Protein AF-A0A8T6P0W4-F1 (afdb_monomer_lite)

Foldseek 3Di:
DPDDLQNLLVQLLVLLVVFQALDDPVLQVPWQASLVPPDDNVLQSDGDRFDFVLSVLLVQQVLDDPPAEEEEASCRSNSSVRSCLRRHALHEEEYEDLTDHHPSVCVVQDDKDFPDWDWDWDQGPVRDIDIDIWTWIWTDDRNYIYTYTNNDLLDPVSLVVCAPEAGQEYEAPPDQALVSLVSVLVSCVVRVHHDPPWHKYKYPACQDPSSVVSLVVSLCVVCVVPPPKDWDWDFGDHSSNPPDGTGTMIMIIRRVPDDD

Radius of gyration: 17.26 Å; chains: 1; bounding box: 38×39×46 Å

Secondary structure (DSSP, 8-state):
----HHHHHHHHHHHHHT-S-S--HHHHHH-SSGGG-SS-GGGTT----S-BHHHHHHHHHTTSPSSPEEEEE--TTSHHHHHHHHH-SS-EEEEEESSPPPHHHHHHH-PPEEEEEEEEEEE-TTS-EEEEEEEEEEEEETTEEEEEEES-TT-HHHHHTTTT--BSEEEE-S--SHHHHHHHHHHHHHTT-B-SSSEEEEE----SHHHHHHHHHHHHHHHTT-TT-EEEEEEEB-SS-SSPPPEEEEEEEE-TT---

Structure (mmCIF, N/CA/C/O backbone):
data_AF-A0A8T6P0W4-F1
#
_entry.id   AF-A0A8T6P0W4-F1
#
loop_
_atom_site.group_PDB
_atom_site.id
_atom_site.type_symbol
_atom_site.label_atom_id
_atom_site.label_alt_id
_atom_site.label_comp_id
_atom_site.label_asym_id
_atom_site.label_entity_id
_atom_site.label_seq_id
_atom_site.pdbx_PDB_ins_code
_atom_site.Cartn_x
_atom_site.Cartn_y
_atom_site.Cartn_z
_atom_site.occupancy
_atom_site.B_iso_or_equiv
_atom_site.auth_seq_id
_atom_site.auth_comp_id
_atom_site.auth_asym_id
_atom_site.auth_atom_id
_atom_site.pdbx_PDB_model_num
ATOM 1 N N . ASP A 1 1 ? -16.908 -15.779 14.500 1.00 50.41 1 ASP A N 1
ATOM 2 C CA . ASP A 1 1 ? -17.204 -15.653 13.063 1.00 50.41 1 ASP A CA 1
ATOM 3 C C . ASP A 1 1 ? -16.347 -16.681 12.313 1.00 50.41 1 ASP A C 1
ATOM 5 O O . ASP A 1 1 ? -15.158 -16.718 12.621 1.00 50.41 1 ASP A O 1
ATOM 9 N N . PRO A 1 2 ? -16.892 -17.602 11.488 1.00 40.34 2 PRO A N 1
ATOM 10 C CA . PRO A 1 2 ? -16.204 -18.845 11.114 1.00 40.34 2 PRO A CA 1
ATOM 11 C C . PRO A 1 2 ? -15.087 -18.706 10.079 1.00 40.34 2 PRO A C 1
ATOM 13 O O . PRO A 1 2 ? -14.388 -19.688 9.844 1.00 40.34 2 PRO A O 1
ATOM 16 N N . GLY A 1 3 ? -14.851 -17.521 9.523 1.00 58.22 3 GLY A N 1
ATOM 17 C CA . GLY A 1 3 ? -13.614 -17.288 8.790 1.00 58.22 3 GLY A CA 1
ATOM 18 C C . GLY A 1 3 ? -12.473 -17.027 9.745 1.00 58.22 3 GLY A C 1
ATOM 19 O O . GLY A 1 3 ? -12.280 -15.902 10.179 1.00 58.22 3 GLY A O 1
ATOM 20 N N . GLY A 1 4 ? -11.709 -18.041 10.124 1.00 84.25 4 GLY A N 1
ATOM 21 C CA . GLY A 1 4 ? -10.435 -17.806 10.804 1.00 84.25 4 GLY A CA 1
ATOM 22 C C . GLY A 1 4 ? -9.402 -17.190 9.854 1.00 84.25 4 GLY A C 1
ATOM 23 O O . GLY A 1 4 ? -9.655 -17.016 8.661 1.00 84.25 4 GLY A O 1
ATOM 24 N N . LEU A 1 5 ? -8.188 -16.962 10.358 1.00 87.56 5 LEU A N 1
ATOM 25 C CA . LEU A 1 5 ? -7.016 -16.648 9.529 1.00 87.56 5 LEU A CA 1
ATOM 26 C C . LEU A 1 5 ? -6.879 -17.612 8.330 1.00 87.56 5 LEU A C 1
ATOM 28 O O . LEU A 1 5 ? -6.537 -17.187 7.234 1.00 87.56 5 LEU A O 1
ATOM 32 N N . LEU A 1 6 ? -7.220 -18.892 8.516 1.00 90.19 6 LEU A N 1
ATOM 33 C CA . LEU A 1 6 ? -7.170 -19.910 7.464 1.00 90.19 6 LEU A CA 1
ATOM 34 C C . LEU A 1 6 ? -8.082 -19.612 6.265 1.00 90.19 6 LEU A C 1
ATOM 36 O O . LEU A 1 6 ? -7.669 -19.841 5.133 1.00 90.19 6 LEU A O 1
ATOM 40 N N . GLU A 1 7 ? -9.293 -19.093 6.487 1.00 90.81 7 GLU A N 1
ATOM 41 C CA . GLU A 1 7 ? -10.207 -18.761 5.383 1.00 90.81 7 GLU A CA 1
ATOM 42 C C . GLU A 1 7 ? -9.673 -17.570 4.579 1.00 90.81 7 GLU A C 1
ATOM 44 O O . GLU A 1 7 ? -9.652 -17.597 3.348 1.00 90.81 7 GLU A O 1
ATOM 49 N N . VAL A 1 8 ? -9.178 -16.549 5.287 1.00 91.62 8 VAL A N 1
ATOM 50 C CA . VAL A 1 8 ? -8.532 -15.378 4.682 1.00 91.62 8 VAL A CA 1
ATOM 51 C C . VAL A 1 8 ? -7.341 -15.807 3.829 1.00 91.62 8 VAL A C 1
ATOM 53 O O . VAL A 1 8 ? -7.260 -15.436 2.659 1.00 91.62 8 VAL A O 1
ATOM 56 N N . MET A 1 9 ? -6.459 -16.640 4.388 1.00 92.88 9 MET A N 1
ATOM 57 C CA . MET A 1 9 ? -5.309 -17.186 3.672 1.00 92.88 9 MET A CA 1
ATOM 58 C C . MET A 1 9 ? -5.744 -17.968 2.432 1.00 92.88 9 MET A C 1
ATOM 60 O O . MET A 1 9 ? -5.178 -17.772 1.361 1.00 92.88 9 MET A O 1
ATOM 64 N N . GLN A 1 10 ? -6.763 -18.825 2.544 1.00 93.31 10 GLN A N 1
ATOM 65 C CA . GLN A 1 10 ? -7.235 -19.625 1.418 1.00 93.31 10 GLN A CA 1
ATOM 66 C C . GLN A 1 10 ? -7.706 -18.742 0.255 1.00 93.31 10 GLN A C 1
ATOM 68 O O . GLN A 1 10 ? -7.191 -18.881 -0.854 1.00 93.31 10 GLN A O 1
ATOM 73 N N . ARG A 1 11 ? -8.616 -17.792 0.506 1.00 92.56 11 ARG A N 1
ATOM 74 C CA . ARG A 1 11 ? -9.133 -16.884 -0.537 1.00 92.56 11 ARG A CA 1
ATOM 75 C C . ARG A 1 11 ? -8.025 -16.033 -1.157 1.00 92.56 11 ARG A C 1
ATOM 77 O O . ARG A 1 11 ? -7.980 -15.837 -2.370 1.00 92.56 11 ARG A O 1
ATOM 84 N N . SER A 1 12 ? -7.108 -15.559 -0.320 1.00 92.56 12 SER A N 1
ATOM 85 C CA . SER A 1 12 ? -5.937 -14.788 -0.729 1.00 92.56 12 SER A CA 1
ATOM 86 C C . SER A 1 12 ? -5.034 -15.588 -1.685 1.00 92.56 12 SER A C 1
ATOM 88 O O . SER A 1 12 ? -4.655 -15.105 -2.756 1.00 92.56 12 SER A O 1
ATOM 90 N N . ARG A 1 13 ? -4.751 -16.862 -1.379 1.00 93.75 13 ARG A N 1
ATOM 91 C CA . ARG A 1 13 ? -3.941 -17.728 -2.255 1.00 93.75 13 ARG A CA 1
ATOM 92 C C . ARG A 1 13 ? -4.670 -18.177 -3.514 1.00 93.75 13 ARG A C 1
ATOM 94 O O . ARG A 1 13 ? -4.030 -18.246 -4.560 1.00 93.75 13 ARG A O 1
ATOM 101 N N . GLU A 1 14 ? -5.977 -18.415 -3.456 1.00 94.75 14 GLU A N 1
ATOM 102 C CA . GLU A 1 14 ? -6.795 -18.674 -4.649 1.00 94.75 14 GLU A CA 1
ATOM 103 C C . GLU A 1 14 ? -6.696 -17.513 -5.652 1.00 94.75 14 GLU A C 1
ATOM 105 O O . GLU A 1 14 ? -6.497 -17.749 -6.845 1.00 94.75 14 GLU A O 1
ATOM 110 N N . ALA A 1 15 ? -6.721 -16.262 -5.174 1.00 94.25 15 ALA A N 1
ATOM 111 C CA . ALA A 1 15 ? -6.522 -15.092 -6.026 1.00 94.25 15 ALA A CA 1
ATOM 112 C C . ALA A 1 15 ? -5.130 -15.078 -6.684 1.00 94.25 15 ALA A C 1
ATOM 114 O O . ALA A 1 15 ? -5.024 -14.818 -7.886 1.00 94.25 15 ALA A O 1
ATOM 115 N N . LEU A 1 16 ? -4.065 -15.380 -5.930 1.00 94.44 16 LEU A N 1
ATOM 116 C CA . LEU A 1 16 ? -2.697 -15.419 -6.463 1.00 94.44 16 LEU A CA 1
ATOM 117 C C . LEU A 1 16 ? -2.484 -16.534 -7.493 1.00 94.44 16 LEU A C 1
ATOM 119 O O . LEU A 1 16 ? -1.858 -16.291 -8.523 1.00 94.44 16 LEU A O 1
ATOM 123 N N . LEU A 1 17 ? -3.010 -17.734 -7.229 1.00 93.44 17 LEU A N 1
ATOM 124 C CA . LEU A 1 17 ? -2.921 -18.888 -8.133 1.00 93.44 17 LEU A CA 1
ATOM 125 C C . LEU A 1 17 ? -3.671 -18.665 -9.450 1.00 93.44 17 LEU A C 1
ATOM 127 O O . LEU A 1 17 ? -3.396 -19.346 -10.432 1.00 93.44 17 LEU A O 1
ATOM 131 N N . GLY A 1 18 ? -4.593 -17.701 -9.488 1.00 92.31 18 GLY A N 1
ATOM 132 C CA . GLY A 1 18 ? -5.273 -17.293 -10.709 1.00 92.31 18 GLY A CA 1
ATOM 133 C C . GLY A 1 18 ? -4.384 -16.555 -11.715 1.00 92.31 18 GLY A C 1
ATOM 134 O O . GLY A 1 18 ? -4.855 -16.313 -12.826 1.00 92.31 18 GLY A O 1
ATOM 135 N N . VAL A 1 19 ? -3.145 -16.181 -11.363 1.00 92.81 19 VAL A N 1
ATOM 136 C CA . VAL A 1 19 ? -2.215 -15.405 -12.202 1.00 92.81 19 VAL A CA 1
ATOM 137 C C . VAL A 1 19 ? -0.968 -16.226 -12.541 1.00 92.81 19 VAL A C 1
ATOM 139 O O . VAL A 1 19 ? -0.142 -16.489 -11.673 1.00 92.81 19 VAL A O 1
ATOM 142 N N . ASP A 1 20 ? -0.813 -16.577 -13.822 1.00 89.81 20 ASP A N 1
ATOM 143 C CA . ASP A 1 20 ? 0.272 -17.452 -14.297 1.00 89.81 20 ASP A CA 1
ATOM 144 C C . ASP A 1 20 ? 1.669 -16.814 -14.192 1.00 89.81 20 ASP A C 1
ATOM 146 O O . ASP A 1 20 ? 2.642 -17.468 -13.817 1.00 89.81 20 ASP A O 1
ATOM 150 N N . GLU A 1 21 ? 1.782 -15.530 -14.539 1.00 91.69 21 GLU A N 1
ATOM 151 C CA . GLU A 1 21 ? 3.043 -14.788 -14.528 1.00 91.69 21 GLU A CA 1
ATOM 152 C C . GLU A 1 21 ? 2.802 -13.358 -14.035 1.00 91.69 21 GLU A C 1
ATOM 154 O O . GLU A 1 21 ? 2.080 -12.586 -14.661 1.00 91.69 21 GLU A O 1
ATOM 159 N N . TRP A 1 22 ? 3.431 -12.999 -12.915 1.00 92.31 22 TRP A N 1
ATOM 160 C CA . TRP A 1 22 ? 3.349 -11.670 -12.303 1.00 92.31 22 TRP A CA 1
ATOM 161 C C . TRP A 1 22 ? 4.315 -10.665 -12.931 1.00 92.31 22 TRP A C 1
ATOM 163 O O . TRP A 1 22 ? 4.098 -9.456 -12.859 1.00 92.31 22 TRP A O 1
ATOM 173 N N . LEU A 1 23 ? 5.413 -11.139 -13.526 1.00 91.31 23 LEU A N 1
ATOM 174 C CA . LEU A 1 23 ? 6.426 -10.258 -14.099 1.00 91.31 23 LEU A CA 1
ATOM 175 C C . LEU A 1 23 ? 7.188 -10.907 -15.258 1.00 91.31 23 LEU A C 1
ATOM 177 O O . LEU A 1 23 ? 8.203 -11.589 -15.068 1.00 91.31 23 LEU A O 1
ATOM 181 N N . CYS A 1 24 ? 6.726 -10.627 -16.475 1.00 89.19 24 CYS A N 1
ATOM 182 C CA . CYS A 1 24 ? 7.406 -11.045 -17.695 1.00 89.19 24 CYS A CA 1
ATOM 183 C C . CYS A 1 24 ? 8.708 -10.252 -17.930 1.00 89.19 24 CYS A C 1
ATOM 185 O O . CYS A 1 24 ? 8.944 -9.187 -17.350 1.00 89.19 24 CYS A O 1
ATOM 187 N N . GLU A 1 25 ? 9.579 -10.768 -18.804 1.00 89.06 25 GLU A N 1
ATOM 188 C CA . GLU A 1 25 ? 10.892 -10.156 -19.087 1.00 89.06 25 GLU A CA 1
ATOM 189 C C . GLU A 1 25 ? 10.781 -8.744 -19.658 1.00 89.06 25 GLU A C 1
ATOM 191 O O . GLU A 1 25 ? 11.592 -7.875 -19.336 1.00 89.06 25 GLU A O 1
ATOM 196 N N . GLN A 1 26 ? 9.782 -8.514 -20.508 1.00 91.19 26 GLN A N 1
ATOM 197 C CA . GLN A 1 26 ? 9.576 -7.215 -21.129 1.00 91.19 26 GLN A CA 1
ATOM 198 C C . GLN A 1 26 ? 9.223 -6.159 -20.075 1.00 91.19 26 GLN A C 1
ATOM 200 O O . GLN A 1 26 ? 9.937 -5.166 -19.954 1.00 91.19 26 GLN A O 1
ATOM 205 N N . ALA A 1 27 ? 8.201 -6.423 -19.253 1.00 91.94 27 ALA A N 1
ATOM 206 C CA . ALA A 1 27 ? 7.781 -5.518 -18.184 1.00 91.94 27 ALA A CA 1
ATOM 207 C C . ALA A 1 27 ? 8.924 -5.230 -17.197 1.00 91.94 27 ALA A C 1
ATOM 209 O O . ALA A 1 27 ? 9.140 -4.085 -16.807 1.00 91.94 27 ALA A O 1
ATOM 210 N N . TYR A 1 28 ? 9.718 -6.248 -16.850 1.00 91.38 28 TYR A N 1
ATOM 211 C CA . TYR A 1 28 ? 10.890 -6.074 -15.994 1.00 91.38 28 TYR A CA 1
ATOM 212 C C . TYR A 1 28 ? 11.926 -5.112 -16.592 1.00 91.38 28 TYR A C 1
ATOM 214 O O . TYR A 1 28 ? 12.422 -4.224 -15.900 1.00 91.38 28 TYR A O 1
ATOM 222 N N . ARG A 1 29 ? 12.256 -5.265 -17.880 1.00 89.19 29 ARG A N 1
ATOM 223 C CA . ARG A 1 29 ? 13.257 -4.428 -18.562 1.00 89.19 29 ARG A CA 1
ATOM 224 C C . ARG A 1 29 ? 12.799 -2.992 -18.787 1.00 89.19 29 ARG A C 1
ATOM 226 O O . ARG A 1 29 ? 13.643 -2.100 -18.800 1.00 89.19 29 ARG A O 1
ATOM 233 N N . GLU A 1 30 ? 11.506 -2.795 -19.016 1.00 89.94 30 GLU A N 1
ATOM 234 C CA . GLU A 1 30 ? 10.911 -1.485 -19.302 1.00 89.94 30 GLU A CA 1
ATOM 235 C C . GLU A 1 30 ? 10.598 -0.684 -18.030 1.00 89.94 30 GLU A C 1
ATOM 237 O O . GLU A 1 30 ? 10.483 0.539 -18.089 1.00 89.94 30 GLU A O 1
ATOM 242 N N . SER A 1 31 ? 10.491 -1.355 -16.881 1.00 91.69 31 SER A N 1
ATOM 243 C CA . SER A 1 31 ? 10.269 -0.703 -15.590 1.00 91.69 31 SER A CA 1
ATOM 244 C C . SER A 1 31 ? 11.457 0.164 -15.157 1.00 91.69 31 SER A C 1
ATOM 246 O O . SER A 1 31 ? 12.629 -0.139 -15.408 1.00 91.69 31 SER A O 1
ATOM 248 N N . ALA A 1 32 ? 11.154 1.261 -14.475 1.00 88.81 32 ALA A N 1
ATOM 249 C CA . ALA A 1 32 ? 12.131 2.242 -14.038 1.00 88.81 32 ALA A CA 1
ATOM 250 C C . ALA A 1 32 ? 12.810 1.904 -12.699 1.00 88.81 32 ALA A C 1
ATOM 252 O O . ALA A 1 32 ? 13.846 2.474 -12.369 1.00 88.81 32 ALA A O 1
ATOM 253 N N . TRP A 1 33 ? 12.254 0.971 -11.937 1.00 89.44 33 TRP A N 1
ATOM 254 C CA . TRP A 1 33 ? 12.738 0.483 -10.651 1.00 89.44 33 TRP A CA 1
ATOM 255 C C . TRP A 1 33 ? 12.662 -1.040 -10.542 1.00 89.44 33 TRP A C 1
ATOM 257 O O . TRP A 1 33 ? 12.773 -1.579 -9.443 1.00 89.44 33 TRP A O 1
ATOM 267 N N . GLN A 1 34 ? 12.495 -1.757 -11.662 1.00 91.31 34 GLN A N 1
ATOM 268 C CA . GLN A 1 34 ? 12.428 -3.226 -11.659 1.00 91.31 34 GLN A CA 1
ATOM 269 C C . GLN A 1 34 ? 11.287 -3.752 -10.781 1.00 91.31 34 GLN A C 1
ATOM 271 O O . GLN A 1 34 ? 11.392 -4.842 -10.223 1.00 91.31 34 GLN A O 1
ATOM 276 N N . TYR A 1 35 ? 10.220 -2.953 -10.631 1.00 90.06 35 TYR A N 1
ATOM 277 C CA . TYR A 1 35 ? 9.136 -3.164 -9.667 1.00 90.06 35 TYR A CA 1
ATOM 278 C C . TYR A 1 35 ? 9.647 -3.450 -8.240 1.00 90.06 35 TYR A C 1
ATOM 280 O O . TYR A 1 35 ? 9.047 -4.226 -7.511 1.00 90.06 35 TYR A O 1
ATOM 288 N N . GLY A 1 36 ? 10.787 -2.885 -7.832 1.00 86.94 36 GLY A N 1
ATOM 289 C CA . GLY A 1 36 ? 11.380 -3.154 -6.517 1.00 86.94 36 GLY A CA 1
ATOM 290 C C . GLY A 1 36 ? 12.025 -4.539 -6.381 1.00 86.94 36 GLY A C 1
ATOM 291 O O . GLY A 1 36 ? 12.384 -4.934 -5.278 1.00 86.94 36 GLY A O 1
ATOM 292 N N . LEU A 1 37 ? 12.221 -5.269 -7.488 1.00 85.62 37 LEU A N 1
ATOM 293 C CA . LEU A 1 37 ? 12.787 -6.623 -7.520 1.00 85.62 37 LEU A CA 1
ATOM 294 C C . LEU A 1 37 ? 14.133 -6.674 -8.275 1.00 85.62 37 LEU A C 1
ATOM 296 O O . LEU A 1 37 ? 14.274 -7.419 -9.254 1.00 85.62 37 LEU A O 1
ATOM 300 N N . PRO A 1 38 ? 15.166 -5.913 -7.854 1.00 75.50 38 PRO A N 1
ATOM 301 C CA . PRO A 1 38 ? 16.483 -5.985 -8.493 1.00 75.50 38 PRO A CA 1
ATOM 302 C C . PRO A 1 38 ? 17.131 -7.365 -8.311 1.00 75.50 38 PRO A C 1
ATOM 304 O O . PRO A 1 38 ? 17.895 -7.822 -9.158 1.00 75.50 38 PRO A O 1
ATOM 307 N N . MET A 1 39 ? 16.779 -8.051 -7.222 1.00 68.44 39 MET A N 1
ATOM 308 C CA . MET A 1 39 ? 17.128 -9.432 -6.910 1.00 68.44 39 MET A CA 1
ATOM 309 C C . MET A 1 39 ? 15.825 -10.205 -6.668 1.00 68.44 39 MET A C 1
ATOM 311 O O . MET A 1 39 ? 14.877 -9.649 -6.130 1.00 68.44 39 MET A O 1
ATOM 315 N N . GLY A 1 40 ? 15.757 -11.483 -7.052 1.00 66.50 40 GLY A N 1
ATOM 316 C CA . GLY A 1 40 ? 14.605 -12.329 -6.698 1.00 66.50 40 GLY A CA 1
ATOM 317 C C . GLY A 1 40 ? 13.473 -12.411 -7.726 1.00 66.50 40 GLY A C 1
ATOM 318 O O . GLY A 1 40 ? 12.436 -12.990 -7.427 1.00 66.50 40 GLY A O 1
ATOM 319 N N . ARG A 1 41 ? 13.671 -11.962 -8.973 1.00 75.00 41 ARG A N 1
ATOM 320 C CA . ARG A 1 41 ? 12.668 -12.136 -10.044 1.00 75.00 41 ARG A CA 1
ATOM 321 C C . ARG A 1 41 ? 12.144 -13.576 -10.181 1.00 75.00 41 ARG A C 1
ATOM 323 O O . ARG A 1 41 ? 10.966 -13.766 -10.437 1.00 75.00 41 ARG A O 1
ATOM 330 N N . GLY A 1 42 ? 12.986 -14.593 -9.986 1.00 72.81 42 GLY A N 1
ATOM 331 C CA . GLY A 1 42 ? 12.553 -15.996 -10.072 1.00 72.81 42 GLY A CA 1
ATOM 332 C C . GLY A 1 42 ? 11.536 -16.417 -8.999 1.00 72.81 42 GLY A C 1
ATOM 333 O O . GLY A 1 42 ? 10.791 -17.365 -9.217 1.00 72.81 42 GLY A O 1
ATOM 334 N N . ALA A 1 43 ? 11.486 -15.710 -7.867 1.00 79.19 43 ALA A N 1
ATOM 335 C CA . ALA A 1 43 ? 10.557 -15.962 -6.765 1.00 79.19 43 ALA A CA 1
ATOM 336 C C . ALA A 1 43 ? 9.186 -15.305 -6.976 1.00 79.19 43 ALA A C 1
ATOM 338 O O . ALA A 1 43 ? 8.194 -15.744 -6.397 1.00 79.19 43 ALA A O 1
ATOM 339 N N . VAL A 1 44 ? 9.108 -14.270 -7.819 1.00 86.31 44 VAL A N 1
ATOM 340 C CA . VAL A 1 44 ? 7.913 -13.424 -7.939 1.00 86.31 44 VAL A CA 1
ATOM 341 C C . VAL A 1 44 ? 6.683 -14.183 -8.428 1.00 86.31 44 VAL A C 1
ATOM 343 O O . VAL A 1 44 ? 5.574 -13.788 -8.105 1.00 86.31 44 VAL A O 1
ATOM 346 N N . ASN A 1 45 ? 6.855 -15.293 -9.145 1.00 85.06 45 ASN A N 1
ATOM 347 C CA . ASN A 1 45 ? 5.744 -16.110 -9.638 1.00 85.06 45 ASN A CA 1
ATOM 348 C C . ASN A 1 45 ? 5.335 -17.226 -8.661 1.00 85.06 45 ASN A C 1
ATOM 350 O O . ASN A 1 45 ? 4.321 -17.880 -8.874 1.00 85.06 45 ASN A O 1
ATOM 354 N N . GLY A 1 46 ? 6.099 -17.452 -7.588 1.00 84.62 46 GLY A N 1
ATOM 355 C CA . GLY A 1 46 ? 5.763 -18.444 -6.570 1.00 84.62 46 GLY A CA 1
ATOM 356 C C . GLY A 1 46 ? 4.554 -18.025 -5.733 1.00 84.62 46 GLY A C 1
ATOM 357 O O . GLY A 1 46 ? 4.327 -16.834 -5.501 1.00 84.62 46 GLY A O 1
ATOM 358 N N . VAL A 1 47 ? 3.791 -19.010 -5.262 1.00 87.50 47 VAL A N 1
ATOM 359 C CA . VAL A 1 47 ? 2.726 -18.832 -4.269 1.00 87.50 47 VAL A CA 1
ATOM 360 C C . VAL A 1 47 ? 3.013 -19.784 -3.117 1.00 87.50 47 VAL A C 1
ATOM 362 O O . VAL A 1 47 ? 3.164 -20.985 -3.327 1.00 87.50 47 VAL A O 1
ATOM 365 N N . GLU A 1 48 ? 3.103 -19.240 -1.910 1.00 82.88 48 GLU A N 1
ATOM 366 C CA . GLU A 1 48 ? 3.412 -19.988 -0.689 1.00 82.88 48 GLU A CA 1
ATOM 367 C C . GLU A 1 48 ? 2.213 -19.993 0.258 1.00 82.88 48 GLU A C 1
ATOM 369 O O . GLU A 1 48 ? 1.350 -19.121 0.186 1.00 82.88 48 GLU A O 1
ATOM 374 N N . PHE A 1 49 ? 2.174 -20.949 1.185 1.00 87.19 49 PHE A N 1
ATOM 375 C CA . PHE A 1 49 ? 1.033 -21.156 2.091 1.00 87.19 49 PHE A CA 1
ATOM 376 C C . PHE A 1 49 ? 1.323 -20.787 3.554 1.00 87.19 49 PHE A C 1
ATOM 378 O O . PHE A 1 49 ? 0.530 -21.098 4.441 1.00 87.19 49 PHE A O 1
ATOM 385 N N . TYR A 1 50 ? 2.441 -20.105 3.821 1.00 89.06 50 TYR A N 1
ATOM 386 C CA . TYR A 1 50 ? 2.704 -19.500 5.129 1.00 89.06 50 TYR A CA 1
ATOM 387 C C . TYR A 1 50 ? 1.915 -18.190 5.295 1.00 89.06 50 TYR A C 1
ATOM 389 O O . TYR A 1 50 ? 1.634 -17.536 4.285 1.00 89.06 50 TYR A O 1
ATOM 397 N N . PRO A 1 51 ? 1.578 -17.783 6.535 1.00 91.25 51 PRO A N 1
ATOM 398 C CA . PRO A 1 51 ? 0.968 -16.481 6.796 1.00 91.25 51 PRO A CA 1
ATOM 399 C C . PRO A 1 51 ? 1.886 -15.325 6.380 1.00 91.25 51 PRO A C 1
ATOM 401 O O . PRO A 1 51 ? 3.056 -15.289 6.766 1.00 91.25 51 PRO A O 1
ATOM 404 N N . THR A 1 52 ? 1.353 -14.366 5.633 1.00 93.44 52 THR A N 1
ATOM 405 C CA . THR A 1 52 ? 2.056 -13.150 5.198 1.00 93.44 52 THR A CA 1
ATOM 406 C C . THR A 1 52 ? 1.449 -11.905 5.841 1.00 93.44 52 THR A C 1
ATOM 408 O O . THR A 1 52 ? 0.378 -11.959 6.454 1.00 93.44 52 THR A O 1
ATOM 411 N N . TYR A 1 53 ? 2.101 -10.750 5.675 1.00 93.69 53 TYR A N 1
ATOM 412 C CA . TYR A 1 53 ? 1.500 -9.471 6.069 1.00 93.69 53 TYR A CA 1
ATOM 413 C C . TYR A 1 53 ? 0.144 -9.221 5.389 1.00 93.69 53 TYR A C 1
ATOM 415 O O . TYR A 1 53 ? -0.720 -8.584 5.985 1.00 93.69 53 TYR A O 1
ATOM 423 N N . THR A 1 54 ? -0.084 -9.752 4.180 1.00 95.44 54 THR A N 1
ATOM 424 C CA . THR A 1 54 ? -1.358 -9.585 3.468 1.00 95.44 54 THR A CA 1
ATOM 425 C C . THR A 1 54 ? -2.487 -10.295 4.202 1.00 95.44 54 THR A C 1
ATOM 427 O O . THR A 1 54 ? -3.579 -9.753 4.339 1.00 95.44 54 THR A O 1
ATOM 430 N N . ASP A 1 55 ? -2.218 -11.485 4.739 1.00 95.06 55 ASP A N 1
ATOM 431 C CA . ASP A 1 55 ? -3.217 -12.238 5.496 1.00 95.06 55 ASP A CA 1
ATOM 432 C C . ASP A 1 55 ? -3.552 -11.534 6.818 1.00 95.06 55 ASP A C 1
ATOM 434 O O . ASP A 1 55 ? -4.713 -11.507 7.227 1.00 95.06 55 ASP A O 1
ATOM 438 N N . LEU A 1 56 ? -2.555 -10.906 7.456 1.00 95.06 56 LEU A N 1
ATOM 439 C CA . LEU A 1 56 ? -2.779 -10.046 8.619 1.00 95.06 56 LEU A CA 1
ATOM 440 C C . LEU A 1 56 ? -3.638 -8.827 8.254 1.00 95.06 56 LEU A C 1
ATOM 442 O O . LEU A 1 56 ? -4.611 -8.555 8.952 1.00 95.06 56 LEU A O 1
ATOM 446 N N . LEU A 1 57 ? -3.313 -8.114 7.169 1.00 96.94 57 LEU A N 1
ATOM 447 C CA . LEU A 1 57 ? -4.084 -6.958 6.695 1.00 96.94 57 LEU A CA 1
ATOM 448 C C . LEU A 1 57 ? -5.549 -7.329 6.453 1.00 96.94 57 LEU A C 1
ATOM 450 O O . LEU A 1 57 ? -6.446 -6.649 6.943 1.00 96.94 57 LEU A O 1
ATOM 454 N N . LEU A 1 58 ? -5.793 -8.436 5.754 1.00 96.19 58 LEU A N 1
ATOM 455 C CA . LEU A 1 58 ? -7.134 -8.937 5.460 1.00 96.19 58 LEU A CA 1
ATOM 456 C C . LEU A 1 58 ? -7.894 -9.382 6.714 1.00 96.19 58 LEU A C 1
ATOM 458 O O . LEU A 1 58 ? -9.102 -9.165 6.813 1.00 96.19 58 LEU A O 1
ATOM 462 N N . LEU A 1 59 ? -7.206 -9.989 7.684 1.00 94.94 59 LEU A N 1
ATOM 463 C CA . LEU A 1 59 ? -7.806 -10.337 8.969 1.00 94.94 59 LEU A CA 1
ATOM 464 C C . LEU A 1 59 ? -8.213 -9.079 9.747 1.00 94.94 59 LEU A C 1
ATOM 466 O O . LEU A 1 59 ? -9.332 -9.012 10.253 1.00 94.94 59 LEU A O 1
ATOM 470 N N . LEU A 1 60 ? -7.323 -8.087 9.828 1.00 95.25 60 LEU A N 1
ATOM 471 C CA . LEU A 1 60 ? -7.563 -6.828 10.534 1.00 95.25 60 LEU A CA 1
ATOM 472 C C . LEU A 1 60 ? -8.640 -5.976 9.850 1.00 95.25 60 LEU A C 1
ATOM 474 O O . LEU A 1 60 ? -9.431 -5.334 10.537 1.00 95.25 60 LEU A O 1
ATOM 478 N N . ALA A 1 61 ? -8.730 -6.023 8.519 1.00 95.81 61 ALA A N 1
ATOM 479 C CA . ALA A 1 61 ? -9.719 -5.276 7.747 1.00 95.81 61 ALA A CA 1
ATOM 480 C C . ALA A 1 61 ? -11.170 -5.597 8.140 1.00 95.81 61 ALA A C 1
ATOM 482 O O . ALA A 1 61 ? -12.040 -4.746 8.012 1.00 95.81 61 ALA A O 1
ATOM 483 N N . ARG A 1 62 ? -11.433 -6.788 8.689 1.00 92.62 62 ARG A N 1
ATOM 484 C CA . ARG A 1 62 ? -12.771 -7.205 9.148 1.00 92.62 62 ARG A CA 1
ATOM 485 C C . ARG A 1 62 ? -13.254 -6.500 10.410 1.00 92.62 62 ARG A C 1
ATOM 487 O O . ARG A 1 62 ? -14.426 -6.608 10.752 1.00 92.62 62 ARG A O 1
ATOM 494 N N . TYR A 1 63 ? -12.352 -5.828 11.117 1.00 93.56 63 TYR A N 1
ATOM 495 C CA . TYR A 1 63 ? -12.669 -5.031 12.301 1.00 93.56 63 TYR A CA 1
ATOM 496 C C . TYR A 1 63 ? -12.795 -3.536 11.976 1.00 93.56 63 TYR A C 1
ATOM 498 O O . TYR A 1 63 ? -13.081 -2.730 12.867 1.00 93.56 63 TYR A O 1
ATOM 506 N N . LEU A 1 64 ? -12.574 -3.157 10.713 1.00 95.50 64 LEU A N 1
ATOM 507 C CA . LEU A 1 64 ? -12.744 -1.792 10.239 1.00 95.50 64 LEU A CA 1
ATOM 508 C C . LEU A 1 64 ? -14.197 -1.536 9.809 1.00 95.50 64 LEU A C 1
ATOM 510 O O . LEU A 1 64 ? -14.906 -2.473 9.448 1.00 95.50 64 LEU A O 1
ATOM 514 N N . PRO A 1 65 ? -14.653 -0.271 9.840 1.00 93.56 65 PRO A N 1
ATOM 515 C CA . PRO A 1 65 ? -15.952 0.105 9.301 1.00 93.56 65 PRO A CA 1
ATOM 516 C C . PRO A 1 65 ? -16.047 -0.163 7.798 1.00 93.56 65 PRO A C 1
ATOM 518 O O . PRO A 1 65 ? -15.080 0.072 7.068 1.00 93.56 65 PRO A O 1
ATOM 521 N N . ASP A 1 66 ? -17.240 -0.552 7.350 1.00 90.94 66 ASP A N 1
ATOM 522 C CA . ASP A 1 66 ? -17.579 -0.611 5.932 1.00 90.94 66 ASP A CA 1
ATOM 523 C C . ASP A 1 66 ? -17.956 0.788 5.389 1.00 90.94 66 ASP A C 1
ATOM 525 O O . ASP A 1 66 ? -18.708 1.517 6.047 1.00 90.94 66 ASP A O 1
ATOM 529 N N . PRO A 1 67 ? -17.491 1.166 4.182 1.00 95.19 67 PRO A N 1
ATOM 530 C CA . PRO A 1 67 ? -16.537 0.424 3.362 1.00 95.19 67 PRO A CA 1
ATOM 531 C C . PRO A 1 67 ? -15.099 0.539 3.897 1.00 95.19 67 PRO A C 1
ATOM 533 O O . PRO A 1 67 ? -14.686 1.579 4.425 1.00 95.19 67 PRO A O 1
ATOM 536 N N . VAL A 1 68 ? -14.297 -0.507 3.676 1.00 98.12 68 VAL A N 1
ATOM 537 C CA . VAL A 1 68 ? -12.841 -0.421 3.856 1.00 98.12 68 VAL A CA 1
ATOM 538 C C . VAL A 1 68 ? -12.273 0.553 2.822 1.00 98.12 68 VAL A C 1
ATOM 540 O O . VAL A 1 68 ? -12.496 0.407 1.621 1.00 98.12 68 VAL A O 1
ATOM 543 N N . ARG A 1 69 ? -11.524 1.546 3.300 1.00 98.69 69 ARG A N 1
ATOM 544 C CA . ARG A 1 69 ? -10.818 2.555 2.507 1.00 98.69 69 ARG A CA 1
ATOM 545 C C . ARG A 1 69 ? -9.326 2.294 2.646 1.00 98.69 69 ARG A C 1
ATOM 547 O O . ARG A 1 69 ? -8.715 2.666 3.651 1.00 98.69 69 ARG A O 1
ATOM 554 N N . TYR A 1 70 ? -8.773 1.603 1.655 1.00 98.81 70 TYR A N 1
ATOM 555 C CA . TYR A 1 70 ? -7.429 1.042 1.669 1.00 98.81 70 TYR A CA 1
ATOM 556 C C . TYR A 1 70 ? -6.444 1.870 0.837 1.00 98.81 70 TYR A C 1
ATOM 558 O O . TYR A 1 70 ? -6.699 2.130 -0.336 1.00 98.81 70 TYR A O 1
ATOM 566 N N . LEU A 1 71 ? -5.304 2.236 1.425 1.00 98.81 71 LEU A N 1
ATOM 567 C CA . LEU A 1 71 ? -4.155 2.824 0.734 1.00 98.81 71 LEU A CA 1
ATOM 568 C C . LEU A 1 71 ? -2.958 1.865 0.779 1.00 98.81 71 LEU A C 1
ATOM 570 O O . LEU A 1 71 ? -2.466 1.538 1.856 1.00 98.81 71 LEU A O 1
ATOM 574 N N . GLU A 1 72 ? -2.450 1.472 -0.385 1.00 98.75 72 GLU A N 1
ATOM 575 C CA . GLU A 1 72 ? -1.196 0.736 -0.557 1.00 98.75 72 GLU A CA 1
ATOM 576 C C . GLU A 1 72 ? -0.129 1.658 -1.148 1.00 98.75 72 GLU A C 1
ATOM 578 O O . GLU A 1 72 ? -0.316 2.220 -2.228 1.00 98.75 72 GLU A O 1
ATOM 583 N N . ILE A 1 73 ? 0.999 1.810 -0.456 1.00 98.38 73 ILE A N 1
ATOM 584 C CA . ILE A 1 73 ? 2.134 2.625 -0.890 1.00 98.38 73 ILE A CA 1
ATOM 585 C C . ILE A 1 73 ? 3.301 1.696 -1.220 1.00 98.38 73 ILE A C 1
ATOM 587 O O . ILE A 1 73 ? 3.886 1.104 -0.318 1.00 98.38 73 ILE A O 1
ATOM 591 N N . GLY A 1 74 ? 3.675 1.619 -2.496 1.00 96.94 74 GLY A N 1
ATOM 592 C CA . GLY A 1 74 ? 4.637 0.638 -3.005 1.00 96.94 74 GLY A CA 1
ATOM 593 C C . GLY A 1 74 ? 3.934 -0.648 -3.419 1.00 96.94 74 GLY A C 1
ATOM 594 O O . GLY A 1 74 ? 4.032 -1.659 -2.738 1.00 96.94 74 GLY A O 1
ATOM 595 N N . VAL A 1 75 ? 3.216 -0.600 -4.542 1.00 97.31 75 VAL A N 1
ATOM 596 C CA . VAL A 1 75 ? 2.412 -1.729 -5.042 1.00 97.31 75 VAL A CA 1
ATOM 597 C C . VAL A 1 75 ? 3.275 -2.816 -5.692 1.00 97.31 75 VAL A C 1
ATOM 599 O O . VAL A 1 75 ? 2.904 -3.994 -5.716 1.00 97.31 75 VAL A O 1
ATOM 602 N N . SER A 1 76 ? 4.431 -2.444 -6.251 1.00 95.06 76 SER A N 1
ATOM 603 C CA . SER A 1 76 ? 5.321 -3.359 -6.965 1.00 95.06 76 SER A CA 1
ATOM 604 C C . SER A 1 76 ? 4.562 -4.099 -8.088 1.00 95.06 76 SER A C 1
ATOM 606 O O . SER A 1 76 ? 3.849 -3.484 -8.884 1.00 95.06 76 SER A O 1
ATOM 608 N N . VAL A 1 77 ? 4.695 -5.422 -8.191 1.00 95.19 77 VAL A N 1
ATOM 609 C CA . VAL A 1 77 ? 4.000 -6.247 -9.192 1.00 95.19 77 VAL A CA 1
ATOM 610 C C . VAL A 1 77 ? 2.505 -6.424 -8.907 1.00 95.19 77 VAL A C 1
ATOM 612 O O . VAL A 1 77 ? 1.802 -7.016 -9.721 1.00 95.19 77 VAL A O 1
ATOM 615 N N . GLY A 1 78 ? 2.005 -5.924 -7.772 1.00 96.12 78 GLY A N 1
ATOM 616 C CA . GLY A 1 78 ? 0.577 -5.901 -7.463 1.00 96.12 78 GLY A CA 1
ATOM 617 C C . GLY A 1 78 ? 0.028 -7.140 -6.766 1.00 96.12 78 GLY A C 1
ATOM 618 O O . GLY A 1 78 ? -1.187 -7.294 -6.693 1.00 96.12 78 GLY A O 1
ATOM 619 N N . LYS A 1 79 ? 0.882 -8.025 -6.236 1.00 95.44 79 LYS A N 1
ATOM 620 C CA . LYS A 1 79 ? 0.434 -9.228 -5.514 1.00 95.44 79 LYS A CA 1
ATOM 621 C C . LYS A 1 79 ? -0.390 -8.905 -4.273 1.00 95.44 79 LYS A C 1
ATOM 623 O O . LYS A 1 79 ? -1.424 -9.532 -4.047 1.00 95.44 79 LYS A O 1
ATOM 628 N N . ASN A 1 80 ? 0.081 -7.970 -3.448 1.00 96.62 80 ASN A N 1
ATOM 629 C CA . ASN A 1 80 ? -0.645 -7.570 -2.248 1.00 96.62 80 ASN A CA 1
ATOM 630 C C . ASN A 1 80 ? -1.976 -6.915 -2.634 1.00 96.62 80 ASN A C 1
ATOM 632 O O . ASN A 1 80 ? -3.027 -7.433 -2.261 1.00 96.62 80 ASN A O 1
ATOM 636 N N . LEU A 1 81 ? -1.935 -5.898 -3.498 1.00 98.06 81 LEU A N 1
ATOM 637 C CA . LEU A 1 81 ? -3.131 -5.232 -4.011 1.00 98.06 81 LEU A CA 1
ATOM 638 C C . LEU A 1 81 ? -4.162 -6.211 -4.593 1.00 98.06 81 LEU A C 1
ATOM 640 O O . LEU A 1 81 ? -5.348 -6.104 -4.292 1.00 98.06 81 LEU A O 1
ATOM 644 N N . TRP A 1 82 ? -3.723 -7.203 -5.376 1.00 97.75 82 TRP A N 1
ATOM 645 C CA . TRP A 1 82 ? -4.606 -8.215 -5.962 1.00 97.75 82 TRP A CA 1
ATOM 646 C C . TRP A 1 82 ? -5.301 -9.083 -4.912 1.00 97.75 82 TRP A C 1
ATOM 648 O O . TRP A 1 82 ? -6.504 -9.321 -5.009 1.00 97.75 82 TRP A O 1
ATOM 658 N N . GLN A 1 83 ? -4.574 -9.538 -3.891 1.00 97.19 83 GLN A N 1
ATOM 659 C CA . GLN A 1 83 ? -5.165 -10.285 -2.776 1.00 97.19 83 GLN A CA 1
ATOM 660 C C . GLN A 1 83 ? -6.198 -9.424 -2.032 1.00 97.19 83 GLN A C 1
ATOM 662 O O . GLN A 1 83 ? -7.305 -9.893 -1.766 1.00 97.19 83 GLN A O 1
ATOM 667 N N . MET A 1 84 ? -5.876 -8.151 -1.773 1.00 97.81 84 MET A N 1
ATOM 668 C CA . MET A 1 84 ? -6.772 -7.206 -1.102 1.00 97.81 84 MET A CA 1
ATOM 669 C C . MET A 1 84 ? -8.096 -7.040 -1.860 1.00 97.81 84 MET A C 1
ATOM 671 O O . MET A 1 84 ? -9.162 -7.257 -1.286 1.00 97.81 84 MET A O 1
ATOM 675 N N . VAL A 1 85 ? -8.052 -6.750 -3.165 1.00 97.62 85 VAL A N 1
ATOM 676 C CA . VAL A 1 85 ? -9.265 -6.499 -3.975 1.00 97.62 85 VAL A CA 1
ATOM 677 C C . VAL A 1 85 ? -10.100 -7.751 -4.272 1.00 97.62 85 VAL A C 1
ATOM 679 O O . VAL A 1 85 ? -11.227 -7.623 -4.736 1.00 97.62 85 VAL A O 1
ATOM 682 N N . ASN A 1 86 ? -9.578 -8.960 -4.041 1.00 96.94 86 ASN A N 1
ATOM 683 C CA . ASN A 1 86 ? -10.350 -10.204 -4.194 1.00 96.94 86 ASN A CA 1
ATOM 684 C C . ASN A 1 86 ? -11.010 -10.674 -2.892 1.00 96.94 86 ASN A C 1
ATOM 686 O O . ASN A 1 86 ? -11.907 -11.524 -2.916 1.00 96.94 86 ASN A O 1
ATOM 690 N N . VAL A 1 87 ? -10.566 -10.153 -1.748 1.00 95.19 87 VAL A N 1
ATOM 691 C CA . VAL A 1 87 ? -11.113 -10.531 -0.443 1.00 95.19 87 VAL A CA 1
ATOM 692 C C . VAL A 1 87 ? -12.038 -9.453 0.112 1.00 95.19 87 VAL A C 1
ATOM 694 O O . VAL A 1 87 ? -13.099 -9.801 0.636 1.00 95.19 87 VAL A O 1
ATOM 697 N N . LEU A 1 88 ? -11.673 -8.177 -0.041 1.00 95.94 88 LEU A N 1
ATOM 698 C CA . LEU A 1 88 ? -12.525 -7.042 0.307 1.00 95.94 88 LEU A CA 1
ATOM 699 C C . LEU A 1 88 ? -13.738 -6.939 -0.631 1.00 95.94 88 LEU A C 1
ATOM 701 O O . LEU A 1 88 ? -13.682 -7.357 -1.788 1.00 95.94 88 LEU A O 1
ATOM 705 N N . SER A 1 89 ? -14.822 -6.354 -0.122 1.00 94.69 89 SER A N 1
ATOM 706 C CA . SER A 1 89 ? -16.081 -6.151 -0.844 1.00 94.69 89 SER A CA 1
ATOM 707 C C . SER A 1 89 ? -16.556 -4.713 -0.667 1.00 94.69 89 SER A C 1
ATOM 709 O O . SER A 1 89 ? -16.548 -4.208 0.454 1.00 94.69 89 SER A O 1
ATOM 711 N N . GLY A 1 90 ? -16.995 -4.067 -1.751 1.00 97.56 90 GLY A N 1
ATOM 712 C CA . GLY A 1 90 ? -17.473 -2.678 -1.727 1.00 97.56 90 GLY A CA 1
ATOM 713 C C . GLY A 1 90 ? -16.435 -1.658 -1.238 1.00 97.56 90 GLY A C 1
ATOM 714 O O . GLY A 1 90 ? -16.806 -0.587 -0.768 1.00 97.56 90 GLY A O 1
ATOM 715 N N . ALA A 1 91 ? -15.148 -1.999 -1.291 1.00 98.19 91 ALA A N 1
ATOM 716 C CA . ALA A 1 91 ? -14.054 -1.191 -0.778 1.00 98.19 91 ALA A CA 1
ATOM 717 C C . ALA A 1 91 ? -13.649 -0.075 -1.749 1.00 98.19 91 ALA A C 1
ATOM 719 O O . ALA A 1 91 ? -13.751 -0.206 -2.973 1.00 98.19 91 ALA A O 1
ATOM 720 N N . GLU A 1 92 ? -13.094 0.997 -1.189 1.00 98.56 92 GLU A N 1
ATOM 721 C CA . GLU A 1 92 ? -12.348 1.999 -1.945 1.00 98.56 92 GLU A CA 1
ATOM 722 C C . GLU A 1 92 ? -10.859 1.728 -1.775 1.00 98.56 92 GLU A C 1
ATOM 724 O O . GLU A 1 92 ? -10.322 1.771 -0.669 1.00 98.56 92 GLU A O 1
ATOM 729 N N . VAL A 1 93 ? -10.177 1.440 -2.873 1.00 98.81 93 VAL A N 1
ATOM 730 C CA . VAL A 1 93 ? -8.778 1.026 -2.865 1.00 98.81 93 VAL A CA 1
ATOM 731 C C . VAL A 1 93 ? -7.951 2.025 -3.653 1.00 98.81 93 VAL A C 1
ATOM 733 O O . VAL A 1 93 ? -8.308 2.394 -4.769 1.00 98.81 93 VAL A O 1
ATOM 736 N N . VAL A 1 94 ? -6.826 2.447 -3.090 1.00 98.81 94 VAL A N 1
ATOM 737 C CA . VAL A 1 94 ? -5.823 3.274 -3.752 1.00 98.81 94 VAL A CA 1
ATOM 738 C C . VAL A 1 94 ? -4.487 2.544 -3.694 1.00 98.81 94 VAL A C 1
ATOM 740 O O . VAL A 1 94 ? -3.929 2.360 -2.619 1.00 98.81 94 VAL A O 1
ATOM 743 N N . GLY A 1 95 ? -3.963 2.142 -4.848 1.00 98.69 95 GLY A N 1
ATOM 744 C CA . GLY A 1 95 ? -2.583 1.683 -4.986 1.00 98.69 95 GLY A CA 1
ATOM 745 C C . GLY A 1 95 ? -1.705 2.814 -5.507 1.00 98.69 95 GLY A C 1
ATOM 746 O O . GLY A 1 95 ? -2.060 3.447 -6.498 1.00 98.69 95 GLY A O 1
ATOM 747 N N . MET A 1 96 ? -0.568 3.071 -4.867 1.00 98.38 96 MET A N 1
ATOM 748 C CA . MET A 1 96 ? 0.391 4.096 -5.272 1.00 98.38 96 MET A CA 1
ATOM 749 C C . MET A 1 96 ? 1.766 3.485 -5.529 1.00 98.38 96 MET A C 1
ATOM 751 O O . MET A 1 96 ? 2.337 2.831 -4.658 1.00 98.38 96 MET A O 1
ATOM 755 N N . ASP A 1 97 ? 2.328 3.739 -6.707 1.00 97.00 97 ASP A N 1
ATOM 756 C CA . ASP A 1 97 ? 3.679 3.314 -7.071 1.00 97.00 97 ASP A CA 1
ATOM 757 C C . ASP A 1 97 ? 4.323 4.320 -8.032 1.00 97.00 97 ASP A C 1
ATOM 759 O O . ASP A 1 97 ? 3.632 5.032 -8.756 1.00 97.00 97 ASP A O 1
ATOM 763 N N . VAL A 1 98 ? 5.654 4.363 -8.072 1.00 94.12 98 VAL A N 1
ATOM 764 C CA . VAL A 1 98 ? 6.383 5.146 -9.082 1.00 94.12 98 VAL A CA 1
ATOM 765 C C . VAL A 1 98 ? 6.247 4.526 -10.476 1.00 94.12 98 VAL A C 1
ATOM 767 O O . VAL A 1 98 ? 6.416 5.205 -11.492 1.00 94.12 98 VAL A O 1
ATOM 770 N N . GLU A 1 99 ? 5.955 3.230 -10.541 1.00 93.94 99 GLU A N 1
ATOM 771 C CA . GLU A 1 99 ? 5.709 2.518 -11.781 1.00 93.94 99 GLU A CA 1
ATOM 772 C C . GLU A 1 99 ? 4.297 2.728 -12.310 1.00 93.94 99 GLU A C 1
ATOM 774 O O . GLU A 1 99 ? 3.364 3.067 -11.583 1.00 93.94 99 GLU A O 1
ATOM 779 N N . HIS A 1 100 ? 4.121 2.502 -13.611 1.00 94.12 100 HIS A N 1
ATOM 780 C CA . HIS A 1 100 ? 2.793 2.181 -14.119 1.00 94.12 100 HIS A CA 1
ATOM 781 C C . HIS A 1 100 ? 2.361 0.824 -13.578 1.00 94.12 100 HIS A C 1
ATOM 783 O O . HIS A 1 100 ? 3.199 -0.044 -13.304 1.00 94.12 100 HIS A O 1
ATOM 789 N N . ILE A 1 101 ? 1.044 0.638 -13.501 1.00 96.12 101 ILE A N 1
ATOM 790 C CA . ILE A 1 101 ? 0.453 -0.618 -13.068 1.00 96.12 101 ILE A CA 1
ATOM 791 C C . ILE A 1 101 ? 1.098 -1.793 -13.803 1.00 96.12 101 ILE A C 1
ATOM 793 O O . ILE A 1 101 ? 1.306 -1.763 -15.019 1.00 96.12 101 ILE A O 1
ATOM 797 N N . ASN A 1 102 ? 1.468 -2.816 -13.038 1.00 95.94 102 ASN A N 1
ATOM 798 C CA . ASN A 1 102 ? 2.056 -4.015 -13.603 1.00 95.94 102 ASN A CA 1
ATOM 799 C C . ASN A 1 102 ? 1.093 -4.620 -14.650 1.00 95.94 102 ASN A C 1
ATOM 801 O O . ASN A 1 102 ? -0.096 -4.762 -14.351 1.00 95.94 102 ASN A O 1
ATOM 805 N N . PRO A 1 103 ? 1.568 -5.003 -15.853 1.00 95.62 103 PRO A N 1
ATOM 806 C CA . PRO A 1 103 ? 0.693 -5.512 -16.909 1.00 95.62 103 PRO A CA 1
ATOM 807 C C . PRO A 1 103 ? -0.130 -6.744 -16.519 1.00 95.62 103 PRO A C 1
ATOM 809 O O . PRO A 1 103 ? -1.268 -6.874 -16.964 1.00 95.62 103 PRO A O 1
ATOM 812 N N . ALA A 1 104 ? 0.409 -7.632 -15.676 1.00 95.44 104 ALA A N 1
ATOM 813 C CA . ALA A 1 104 ? -0.318 -8.800 -15.190 1.00 95.44 104 ALA A CA 1
ATOM 814 C C . ALA A 1 104 ? -1.484 -8.387 -14.287 1.00 95.44 104 ALA A C 1
ATOM 816 O O . ALA A 1 104 ? -2.591 -8.890 -14.464 1.00 95.44 104 ALA A O 1
ATOM 817 N N . LEU A 1 105 ? -1.269 -7.429 -13.378 1.00 97.00 105 LEU A N 1
ATOM 818 C CA . LEU A 1 105 ? -2.346 -6.867 -12.561 1.00 97.00 105 LEU A CA 1
ATOM 819 C C . LEU A 1 105 ? -3.367 -6.113 -13.428 1.00 97.00 105 LEU A C 1
ATOM 821 O O . LEU A 1 105 ? -4.569 -6.332 -13.290 1.00 97.00 105 LEU A O 1
ATOM 825 N N . ALA A 1 106 ? -2.907 -5.268 -14.352 1.00 97.06 106 ALA A N 1
ATOM 826 C CA . ALA A 1 106 ? -3.777 -4.502 -15.244 1.00 97.06 106 ALA A CA 1
ATOM 827 C C . ALA A 1 106 ? -4.692 -5.415 -16.073 1.00 97.06 106 ALA A C 1
ATOM 829 O O . ALA A 1 106 ? -5.891 -5.172 -16.168 1.00 97.06 106 ALA A O 1
ATOM 830 N N . ALA A 1 107 ? -4.158 -6.522 -16.600 1.00 96.56 107 ALA A N 1
ATOM 831 C CA . ALA A 1 107 ? -4.940 -7.510 -17.337 1.00 96.56 107 ALA A CA 1
ATOM 832 C C . ALA A 1 107 ? -6.066 -8.140 -16.497 1.00 96.56 107 ALA A C 1
ATOM 834 O O . ALA A 1 107 ? -7.084 -8.546 -17.054 1.00 96.56 107 ALA A O 1
ATOM 835 N N . ARG A 1 108 ? -5.902 -8.216 -15.169 1.00 96.56 108 ARG A N 1
ATOM 836 C CA . ARG A 1 108 ? -6.920 -8.742 -14.248 1.00 96.56 108 ARG A CA 1
ATOM 837 C C . ARG A 1 108 ? -7.970 -7.713 -13.864 1.00 96.56 108 ARG A C 1
ATOM 839 O O . ARG A 1 108 ? -9.129 -8.081 -13.720 1.00 96.56 108 ARG A O 1
ATOM 846 N N . LEU A 1 109 ? -7.573 -6.451 -13.733 1.00 96.88 109 LEU A N 1
ATOM 847 C CA . LEU A 1 109 ? -8.494 -5.345 -13.468 1.00 96.88 109 LEU A CA 1
ATOM 848 C C . LEU A 1 109 ? -9.277 -4.909 -14.716 1.00 96.88 109 LEU A C 1
ATOM 850 O O . LEU A 1 109 ? -10.311 -4.258 -14.595 1.00 96.88 109 LEU A O 1
ATOM 854 N N . GLY A 1 110 ? -8.805 -5.268 -15.912 1.00 95.31 110 GLY A N 1
ATOM 855 C CA . GLY A 1 110 ? -9.446 -4.918 -17.174 1.00 95.31 110 GLY A CA 1
ATOM 856 C C . GLY A 1 110 ? -9.133 -3.487 -17.617 1.00 95.31 110 GLY A C 1
ATOM 857 O O . GLY A 1 110 ? -8.043 -2.963 -17.391 1.00 95.31 110 GLY A O 1
ATOM 858 N N . SER A 1 111 ? -10.075 -2.858 -18.319 1.00 94.12 111 SER A N 1
ATOM 859 C CA . SER A 1 111 ? -9.898 -1.498 -18.834 1.00 94.12 111 SER A CA 1
ATOM 860 C C . SER A 1 111 ? -10.049 -0.463 -17.720 1.00 94.12 111 SER A C 1
ATOM 862 O O . SER A 1 111 ? -11.100 -0.388 -17.090 1.00 94.12 111 SER A O 1
ATOM 864 N N . GLY A 1 112 ? -9.011 0.347 -17.518 1.00 95.94 112 GLY A N 1
ATOM 865 C CA . GLY A 1 112 ? -9.051 1.496 -16.617 1.00 95.94 112 GLY A CA 1
ATOM 866 C C . GLY A 1 112 ? -9.378 2.804 -17.337 1.00 95.94 112 GLY A C 1
ATOM 867 O O . GLY A 1 112 ? -9.092 2.962 -18.526 1.00 95.94 112 GLY A O 1
ATOM 868 N N . GLU A 1 113 ? -9.943 3.757 -16.603 1.00 97.69 113 GLU A N 1
ATOM 869 C CA . GLU A 1 113 ? -10.180 5.133 -17.044 1.00 97.69 113 GLU A CA 1
ATOM 870 C C . GLU A 1 113 ? -9.121 6.059 -16.435 1.00 97.69 113 GLU A C 1
ATOM 872 O O . GLU A 1 113 ? -9.022 6.182 -15.214 1.00 97.69 113 GLU A O 1
ATOM 877 N N . CYS A 1 114 ? -8.311 6.714 -17.269 1.00 97.69 114 CYS A N 1
ATOM 878 C CA . CYS A 1 114 ? -7.372 7.730 -16.793 1.00 97.69 114 CYS A CA 1
ATOM 879 C C . CYS A 1 114 ? -8.149 9.000 -16.421 1.00 97.69 114 CYS A C 1
ATOM 881 O O . CYS A 1 114 ? -8.685 9.678 -17.297 1.00 97.69 114 CYS A O 1
ATOM 883 N N . LEU A 1 115 ? -8.212 9.310 -15.127 1.00 97.62 115 LEU A N 1
ATOM 884 C CA . LEU A 1 115 ? -8.934 10.468 -14.601 1.00 97.62 115 LEU A CA 1
ATOM 885 C C . LEU A 1 115 ? -8.100 11.745 -14.714 1.00 97.62 115 LEU A C 1
ATOM 887 O O . LEU A 1 115 ? -8.613 12.807 -15.062 1.00 97.62 115 LEU A O 1
ATOM 891 N N . THR A 1 116 ? -6.810 11.647 -14.391 1.00 97.25 116 THR A N 1
ATOM 892 C CA . THR A 1 116 ? -5.874 12.770 -14.442 1.00 97.25 116 THR A CA 1
ATOM 893 C C . THR A 1 116 ? -4.492 12.307 -14.881 1.00 97.25 116 THR A C 1
ATOM 895 O O . THR A 1 116 ? -4.056 11.196 -14.574 1.00 97.25 116 THR A O 1
ATOM 898 N N . GLU A 1 117 ? -3.790 13.196 -15.582 1.00 97.44 117 GLU A N 1
ATOM 899 C CA . GLU A 1 117 ? -2.42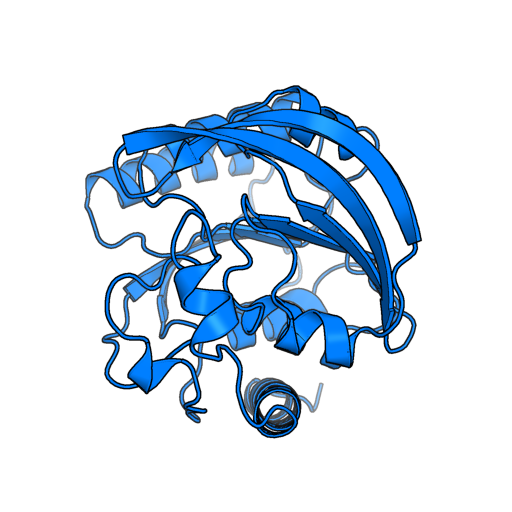4 12.987 -16.049 1.00 97.44 117 GLU A CA 1
ATOM 900 C C . GLU A 1 117 ? -1.602 14.263 -15.841 1.00 97.44 117 GLU A C 1
ATOM 902 O O . GLU A 1 117 ? -2.083 15.378 -16.072 1.00 97.44 117 GLU A O 1
ATOM 907 N N . TRP A 1 118 ? -0.354 14.129 -15.391 1.00 96.69 118 TRP A N 1
ATOM 908 C CA . TRP A 1 118 ? 0.577 15.252 -15.322 1.00 96.69 118 TRP A CA 1
ATOM 909 C C . TRP A 1 118 ? 2.029 14.817 -15.501 1.00 96.69 118 TRP A C 1
ATOM 911 O O . TRP A 1 118 ? 2.399 13.718 -15.103 1.00 96.69 118 TRP A O 1
ATOM 921 N N . PRO A 1 119 ? 2.903 15.681 -16.039 1.00 94.25 119 PRO A N 1
ATOM 922 C CA . PRO A 1 119 ? 4.319 15.360 -16.113 1.00 94.25 119 PRO A CA 1
ATOM 923 C C . PRO A 1 119 ? 4.939 15.353 -14.711 1.00 94.25 119 PRO A C 1
ATOM 925 O O . PRO A 1 119 ? 4.675 16.245 -13.898 1.00 94.25 119 PRO A O 1
ATOM 928 N N . TYR A 1 120 ? 5.818 14.390 -14.451 1.00 90.88 120 TYR A N 1
ATOM 929 C CA . TYR A 1 120 ? 6.738 14.430 -13.319 1.00 90.88 120 TYR A CA 1
ATOM 930 C C . TYR A 1 120 ? 8.119 13.923 -13.729 1.00 90.88 120 TYR A C 1
ATOM 932 O O . TYR A 1 120 ? 8.307 13.243 -14.741 1.00 90.88 120 TYR A O 1
ATOM 940 N N . THR A 1 121 ? 9.110 14.299 -12.929 1.00 89.38 121 THR A N 1
ATOM 941 C CA . THR A 1 121 ? 10.468 13.788 -13.043 1.00 89.38 121 THR A CA 1
ATOM 942 C C . THR A 1 121 ? 10.751 12.908 -11.840 1.00 89.38 121 THR A C 1
ATOM 944 O O . THR A 1 121 ? 10.437 13.292 -10.718 1.00 89.38 121 THR A O 1
ATOM 947 N N . PHE A 1 122 ? 11.423 11.788 -12.066 1.00 88.88 122 PHE A N 1
ATOM 948 C CA . PHE A 1 122 ? 11.976 10.962 -11.004 1.00 88.88 122 PHE A CA 1
ATOM 949 C C . PHE A 1 122 ? 13.368 10.452 -11.391 1.00 88.88 122 PHE A C 1
ATOM 951 O O . PHE A 1 122 ? 13.819 10.607 -12.530 1.00 88.88 122 PHE A O 1
ATOM 958 N N . THR A 1 123 ? 14.066 9.865 -10.429 1.00 89.06 123 THR A N 1
ATOM 959 C CA . THR A 1 123 ? 15.350 9.195 -10.652 1.00 89.06 123 THR A CA 1
ATOM 960 C C . THR A 1 123 ? 15.094 7.696 -10.730 1.00 89.06 123 THR A C 1
ATOM 962 O O . THR A 1 123 ? 14.409 7.172 -9.861 1.00 89.06 123 THR A O 1
ATOM 965 N N . ASP A 1 124 ? 15.593 7.014 -11.758 1.00 89.06 124 ASP A N 1
ATOM 966 C CA . ASP A 1 124 ? 15.457 5.560 -11.907 1.00 89.06 124 ASP A CA 1
ATOM 967 C C . ASP A 1 124 ? 16.476 4.787 -11.043 1.00 89.06 124 ASP A C 1
ATOM 969 O O . ASP A 1 124 ? 17.376 5.373 -10.431 1.00 89.06 124 ASP A O 1
ATOM 973 N N . TYR A 1 125 ? 16.376 3.453 -11.012 1.00 85.25 125 TYR A N 1
ATOM 974 C CA . TYR A 1 125 ? 17.286 2.605 -10.224 1.00 85.25 125 TYR A CA 1
ATOM 975 C C . TYR A 1 125 ? 18.770 2.722 -10.619 1.00 85.25 125 TYR A C 1
ATOM 977 O O . TYR A 1 125 ? 19.649 2.303 -9.865 1.00 85.25 125 TYR A O 1
ATOM 985 N N . ARG A 1 126 ? 19.072 3.280 -11.801 1.00 86.88 126 ARG A N 1
ATOM 986 C CA . ARG A 1 126 ? 20.437 3.528 -12.293 1.00 86.88 126 ARG A CA 1
ATOM 987 C C . ARG A 1 126 ? 20.931 4.932 -11.943 1.00 86.88 126 ARG A C 1
ATOM 989 O O . ARG A 1 126 ? 22.009 5.323 -12.390 1.00 86.88 126 ARG A O 1
ATOM 996 N N . GLY A 1 127 ? 20.153 5.703 -11.184 1.00 88.75 127 GLY A N 1
ATOM 997 C CA . GLY A 1 127 ? 20.463 7.088 -10.854 1.00 88.75 127 GLY A CA 1
ATOM 998 C C . GLY A 1 127 ? 20.217 8.061 -12.010 1.00 88.75 127 GLY A C 1
ATOM 999 O O . GLY A 1 127 ? 20.699 9.191 -11.955 1.00 88.75 127 GLY A O 1
ATOM 1000 N N . GLN A 1 128 ? 19.510 7.654 -13.071 1.00 90.81 128 GLN A N 1
ATOM 1001 C CA . GLN A 1 128 ? 19.244 8.518 -14.218 1.00 90.81 128 GLN A CA 1
ATOM 1002 C C . GLN A 1 128 ? 17.932 9.269 -14.026 1.00 90.81 128 GLN A C 1
ATOM 1004 O O . GLN A 1 128 ? 16.904 8.692 -13.677 1.00 90.81 128 GLN A O 1
ATOM 1009 N N . ARG A 1 129 ? 17.960 10.573 -14.301 1.00 91.75 129 ARG A N 1
ATOM 1010 C CA . ARG A 1 129 ? 16.761 11.409 -14.316 1.00 91.75 129 ARG A CA 1
ATOM 1011 C C . ARG A 1 129 ? 15.877 11.013 -15.504 1.00 91.75 129 ARG A C 1
ATOM 1013 O O . ARG A 1 129 ? 16.348 10.993 -16.642 1.00 91.75 129 ARG A O 1
ATOM 1020 N N . ARG A 1 130 ? 14.605 10.721 -15.242 1.00 89.00 130 ARG A N 1
ATOM 1021 C CA . ARG A 1 130 ? 13.583 10.347 -16.228 1.00 89.00 130 ARG A CA 1
ATOM 1022 C C . ARG A 1 130 ? 12.391 11.284 -16.135 1.00 89.00 130 ARG A C 1
ATOM 1024 O O . ARG A 1 130 ? 12.074 11.786 -15.060 1.00 89.00 130 ARG A O 1
ATOM 1031 N N . GLU A 1 131 ? 11.727 11.480 -17.265 1.00 90.81 131 GLU A N 1
ATOM 1032 C CA . GLU A 1 131 ? 10.425 12.135 -17.341 1.00 90.81 131 GLU A CA 1
ATOM 1033 C C . GLU A 1 131 ? 9.373 11.092 -17.703 1.00 90.81 131 GLU A C 1
ATOM 1035 O O . GLU A 1 131 ? 9.614 10.224 -18.546 1.00 90.81 131 GLU A O 1
ATOM 1040 N N . ARG A 1 132 ? 8.219 11.166 -17.043 1.00 89.81 132 ARG A N 1
ATOM 1041 C CA . ARG A 1 132 ? 7.067 10.300 -17.299 1.00 89.81 132 ARG A CA 1
ATOM 1042 C C . ARG A 1 132 ? 5.785 11.074 -17.010 1.00 89.81 132 ARG A C 1
ATOM 1044 O O . ARG A 1 132 ? 5.791 12.056 -16.265 1.00 89.81 132 ARG A O 1
ATOM 1051 N N . ALA A 1 133 ? 4.690 10.625 -17.606 1.00 93.75 133 ALA A N 1
ATOM 1052 C CA . ALA A 1 133 ? 3.359 11.022 -17.187 1.00 93.75 133 ALA A CA 1
ATOM 1053 C C . ALA A 1 133 ? 3.001 10.269 -15.898 1.00 93.75 133 ALA A C 1
ATOM 1055 O O . ALA A 1 133 ? 3.003 9.039 -15.876 1.00 93.75 133 ALA A O 1
ATOM 1056 N N . ALA A 1 134 ? 2.741 11.005 -14.824 1.00 96.88 134 ALA A N 1
ATOM 1057 C CA . ALA A 1 134 ? 2.035 10.480 -13.673 1.00 96.88 134 ALA A CA 1
ATOM 1058 C C . ALA A 1 134 ? 0.546 10.405 -14.002 1.00 96.88 134 ALA A C 1
ATOM 1060 O O . ALA A 1 134 ? 0.026 11.278 -14.699 1.00 96.88 134 ALA A O 1
ATOM 1061 N N . THR A 1 135 ? -0.128 9.378 -13.497 1.00 97.75 135 THR A N 1
ATOM 1062 C CA . THR A 1 135 ? -1.532 9.108 -13.822 1.00 97.75 135 THR A CA 1
ATOM 1063 C C . THR A 1 135 ? -2.309 8.682 -12.590 1.00 97.75 135 THR A C 1
ATOM 1065 O O . THR A 1 135 ? -1.830 7.838 -11.829 1.00 97.75 135 THR A O 1
ATOM 1068 N N . LEU A 1 136 ? -3.542 9.165 -12.461 1.00 98.44 136 LEU A N 1
ATOM 1069 C CA . LEU A 1 136 ? -4.565 8.558 -11.614 1.00 98.44 136 LEU A CA 1
ATOM 1070 C C . LEU A 1 136 ? -5.534 7.791 -12.515 1.00 98.44 136 LEU A C 1
ATOM 1072 O O . LEU A 1 136 ? -6.283 8.398 -13.276 1.00 98.44 136 LEU A O 1
ATOM 1076 N N . THR A 1 137 ? -5.512 6.463 -12.445 1.00 98.62 137 THR A N 1
ATOM 1077 C CA . THR A 1 137 ? -6.391 5.603 -13.254 1.00 98.62 137 THR A CA 1
ATOM 1078 C C . THR A 1 137 ? -7.397 4.888 -12.368 1.00 98.62 137 THR A C 1
ATOM 1080 O O . THR A 1 137 ? -7.010 4.303 -11.361 1.00 98.62 137 THR A O 1
ATOM 1083 N N . GLN A 1 138 ? -8.670 4.905 -12.743 1.00 98.50 138 GLN A N 1
ATOM 1084 C CA . GLN A 1 138 ? -9.735 4.189 -12.054 1.00 98.50 138 GLN A CA 1
ATOM 1085 C C . GLN A 1 138 ? -10.023 2.844 -12.728 1.00 98.50 138 GLN A C 1
ATOM 1087 O O . GLN A 1 138 ? -10.086 2.753 -13.950 1.00 98.50 138 GLN A O 1
ATOM 1092 N N . TYR A 1 139 ? -10.248 1.820 -11.915 1.00 98.56 139 TYR A N 1
ATOM 1093 C CA . TYR A 1 139 ? -10.687 0.480 -12.287 1.00 98.56 139 TYR A CA 1
ATOM 1094 C C . TYR A 1 139 ? -11.861 0.062 -11.393 1.00 98.56 139 TYR A C 1
ATOM 1096 O O . TYR A 1 139 ? -12.140 0.669 -10.353 1.00 98.56 139 TYR A O 1
ATOM 1104 N N . THR A 1 140 ? -12.527 -1.025 -11.768 1.00 97.69 140 THR A N 1
ATOM 1105 C CA . THR A 1 140 ? -13.552 -1.667 -10.942 1.00 97.69 140 THR A CA 1
ATOM 1106 C C . THR A 1 140 ? -13.334 -3.170 -10.955 1.00 97.69 140 THR A C 1
ATOM 1108 O O . THR A 1 140 ? -13.140 -3.755 -12.017 1.00 97.69 140 THR A O 1
ATOM 1111 N N . HIS A 1 141 ? -13.371 -3.799 -9.781 1.00 97.12 141 HIS A N 1
ATOM 1112 C CA . HIS A 1 141 ? -13.252 -5.252 -9.639 1.00 97.12 141 HIS A CA 1
ATOM 1113 C C . HIS A 1 141 ? -14.089 -5.729 -8.457 1.00 97.12 141 HIS A C 1
ATOM 1115 O O . HIS A 1 141 ? -13.879 -5.249 -7.348 1.00 97.12 141 HIS A O 1
ATOM 1121 N N . SER A 1 142 ? -15.011 -6.672 -8.676 1.00 92.62 142 SER A N 1
ATOM 1122 C CA . SER A 1 142 ? -15.849 -7.265 -7.615 1.00 92.62 142 SER A CA 1
ATOM 1123 C C . SER A 1 142 ? -16.485 -6.223 -6.677 1.00 92.62 142 SER A C 1
ATOM 1125 O O . SER A 1 142 ? -16.327 -6.291 -5.462 1.00 92.62 142 SER A O 1
ATOM 1127 N N . ASP A 1 143 ? -17.145 -5.217 -7.259 1.00 95.75 143 ASP A N 1
ATOM 1128 C CA . ASP A 1 143 ? -17.771 -4.069 -6.575 1.00 95.75 143 ASP A CA 1
ATOM 1129 C C . ASP A 1 143 ? -16.811 -3.115 -5.836 1.00 95.75 143 ASP A C 1
ATOM 1131 O O . ASP A 1 143 ? -17.250 -2.117 -5.265 1.00 95.75 143 ASP A O 1
ATOM 1135 N N . ASN A 1 144 ? -15.499 -3.359 -5.883 1.00 98.06 144 ASN A N 1
ATOM 1136 C CA . ASN A 1 144 ? -14.491 -2.451 -5.344 1.00 98.06 144 ASN A CA 1
ATOM 1137 C C . ASN A 1 144 ? -14.156 -1.345 -6.356 1.00 98.06 144 ASN A C 1
ATOM 1139 O O . ASN A 1 144 ? -13.921 -1.614 -7.542 1.00 98.06 144 ASN A O 1
ATOM 1143 N N . ALA A 1 145 ? -14.060 -0.106 -5.872 1.00 98.38 145 ALA A N 1
ATOM 1144 C CA . ALA A 1 145 ? -13.554 1.031 -6.633 1.00 98.38 145 ALA A CA 1
ATOM 1145 C C . ALA A 1 145 ? -12.039 1.139 -6.433 1.00 98.38 145 ALA A C 1
ATOM 1147 O O . ALA A 1 145 ? -11.572 1.420 -5.330 1.00 98.38 145 ALA A O 1
ATOM 1148 N N . ILE A 1 146 ? -11.260 0.926 -7.492 1.00 98.75 146 ILE A N 1
ATOM 1149 C CA . ILE A 1 146 ? -9.798 0.858 -7.407 1.00 98.75 146 ILE A CA 1
ATOM 1150 C C . ILE A 1 146 ? -9.204 2.047 -8.147 1.00 98.75 146 ILE A C 1
ATOM 1152 O O . ILE A 1 146 ? -9.489 2.260 -9.318 1.00 98.75 146 ILE A O 1
ATOM 1156 N N . HIS A 1 147 ? -8.342 2.801 -7.485 1.00 98.75 147 HIS A N 1
ATOM 1157 C CA . HIS A 1 147 ? -7.567 3.874 -8.082 1.00 98.75 147 HIS A CA 1
ATOM 1158 C C . HIS A 1 147 ? -6.095 3.482 -8.056 1.00 98.75 147 HIS A C 1
ATOM 1160 O O . HIS A 1 147 ? -5.565 3.093 -7.018 1.00 98.75 147 HIS A O 1
ATOM 1166 N N . TYR A 1 148 ? -5.424 3.594 -9.193 1.00 98.75 148 TYR A N 1
ATOM 1167 C CA . TYR A 1 148 ? -3.991 3.387 -9.299 1.00 98.75 148 TYR A CA 1
ATOM 1168 C C . TYR A 1 148 ? -3.307 4.715 -9.597 1.00 98.75 148 TYR A C 1
ATOM 1170 O O . TYR A 1 148 ? -3.532 5.325 -10.647 1.00 98.75 148 TYR A O 1
ATOM 1178 N N . LEU A 1 149 ? -2.482 5.153 -8.657 1.00 98.25 149 LEU A N 1
ATOM 1179 C CA . LEU A 1 149 ? -1.704 6.375 -8.709 1.00 98.25 149 LEU A CA 1
ATOM 1180 C C . LEU A 1 149 ? -0.264 6.027 -9.097 1.00 98.25 149 LEU A C 1
ATOM 1182 O O . LEU A 1 149 ? 0.550 5.648 -8.258 1.00 98.25 149 LEU A O 1
ATOM 1186 N N . SER A 1 150 ? 0.030 6.148 -10.389 1.00 97.19 150 SER A N 1
ATOM 1187 C CA . SER A 1 150 ? 1.382 5.995 -10.927 1.00 97.19 150 SER A CA 1
ATOM 1188 C C . SER A 1 150 ? 2.101 7.336 -10.812 1.00 97.19 150 SER A C 1
ATOM 1190 O O . SER A 1 150 ? 1.873 8.214 -11.641 1.00 97.19 150 SER A O 1
ATOM 1192 N N . ALA A 1 151 ? 2.880 7.551 -9.753 1.00 95.56 151 ALA A N 1
ATOM 1193 C CA . ALA A 1 151 ? 3.542 8.824 -9.477 1.00 95.56 151 ALA A CA 1
ATOM 1194 C C . ALA A 1 151 ? 4.639 8.696 -8.403 1.00 95.56 151 ALA A C 1
ATOM 1196 O O . ALA A 1 151 ? 4.697 7.736 -7.638 1.00 95.56 151 ALA A O 1
ATOM 1197 N N . ASP A 1 152 ? 5.512 9.702 -8.304 1.00 93.81 152 ASP A N 1
ATOM 1198 C CA . ASP A 1 152 ? 6.512 9.767 -7.235 1.00 93.81 152 ASP A CA 1
ATOM 1199 C C . ASP A 1 152 ? 5.868 10.125 -5.884 1.00 93.81 152 ASP A C 1
ATOM 1201 O O . ASP A 1 152 ? 5.338 11.228 -5.712 1.00 93.81 152 ASP A O 1
ATOM 1205 N N . LYS A 1 153 ? 5.976 9.230 -4.897 1.00 94.69 153 LYS A N 1
ATOM 1206 C CA . LYS A 1 153 ? 5.523 9.459 -3.514 1.00 94.69 153 LYS A CA 1
ATOM 1207 C C . LYS A 1 153 ? 6.220 10.635 -2.822 1.00 94.69 153 LYS A C 1
ATOM 1209 O O . LYS A 1 153 ? 5.727 11.108 -1.806 1.00 94.69 153 LYS A O 1
ATOM 1214 N N . PHE A 1 154 ? 7.359 11.116 -3.312 1.00 94.56 154 PHE A N 1
ATOM 1215 C CA . PHE A 1 154 ? 8.031 12.286 -2.739 1.00 94.56 154 PHE A CA 1
ATOM 1216 C C . PHE A 1 154 ? 7.491 13.618 -3.281 1.00 94.56 154 PHE A C 1
ATOM 1218 O O . PHE A 1 154 ? 7.876 14.678 -2.793 1.00 94.56 154 PHE A O 1
ATOM 1225 N N . SER A 1 155 ? 6.579 13.590 -4.259 1.00 94.31 155 SER A N 1
ATOM 1226 C CA . SER A 1 155 ? 5.968 14.790 -4.832 1.00 94.31 155 SER A CA 1
ATOM 1227 C C . SER A 1 155 ? 4.677 15.180 -4.112 1.00 94.31 155 SER A C 1
ATOM 1229 O O . SER A 1 155 ? 3.742 14.386 -4.056 1.00 94.31 155 SER A O 1
ATOM 1231 N N . ASP A 1 156 ? 4.569 16.433 -3.661 1.00 95.44 156 ASP A N 1
ATOM 1232 C CA . ASP A 1 156 ? 3.324 17.001 -3.113 1.00 95.44 156 ASP A CA 1
ATOM 1233 C C . ASP A 1 156 ? 2.124 16.793 -4.047 1.00 95.44 156 ASP A C 1
ATOM 1235 O O . ASP A 1 156 ? 1.041 16.424 -3.600 1.00 95.44 156 ASP A O 1
ATOM 1239 N N . LYS A 1 157 ? 2.333 16.957 -5.359 1.00 96.00 157 LYS A N 1
ATOM 1240 C CA . LYS A 1 157 ? 1.279 16.833 -6.373 1.00 96.00 157 LYS A CA 1
ATOM 1241 C C . LYS A 1 157 ? 0.662 15.434 -6.427 1.00 96.00 157 LYS A C 1
ATOM 1243 O O . LYS A 1 157 ? -0.510 15.294 -6.772 1.00 96.00 157 LYS A O 1
ATOM 1248 N N . THR A 1 158 ? 1.440 14.411 -6.074 1.00 96.44 158 THR A N 1
ATOM 1249 C CA . THR A 1 158 ? 0.956 13.036 -5.920 1.00 96.44 158 THR A CA 1
ATOM 1250 C C . THR A 1 158 ? -0.063 12.959 -4.788 1.00 96.44 158 THR A C 1
ATOM 1252 O O . THR A 1 158 ? -1.171 12.469 -4.985 1.00 96.44 158 THR A O 1
ATOM 1255 N N . TRP A 1 159 ? 0.269 13.513 -3.623 1.00 97.94 159 TRP A N 1
ATOM 1256 C CA . TRP A 1 159 ? -0.601 13.496 -2.445 1.00 97.94 159 TRP A CA 1
ATOM 1257 C C . TRP A 1 159 ? -1.812 14.419 -2.571 1.00 97.94 159 TRP A C 1
ATOM 1259 O O . TRP A 1 159 ? -2.874 14.095 -2.047 1.00 97.94 159 TRP A O 1
ATOM 1269 N N . GLU A 1 160 ? -1.706 15.508 -3.335 1.00 97.75 160 GLU A N 1
ATOM 1270 C CA . GLU A 1 160 ? -2.850 16.359 -3.689 1.00 97.75 160 GLU A CA 1
ATOM 1271 C C . GLU A 1 160 ? -3.975 15.569 -4.375 1.00 97.75 160 GLU A C 1
ATOM 1273 O O . GLU A 1 160 ? -5.144 15.896 -4.181 1.00 97.75 160 GLU A O 1
ATOM 1278 N N . GLN A 1 161 ? -3.661 14.497 -5.118 1.00 97.94 161 GLN A N 1
ATOM 1279 C CA . GLN A 1 161 ? -4.685 13.637 -5.732 1.00 97.94 161 GLN A CA 1
ATOM 1280 C C . GLN A 1 161 ? -5.484 12.815 -4.707 1.00 97.94 161 GLN A C 1
ATOM 1282 O O . GLN A 1 161 ? -6.539 12.270 -5.036 1.00 97.94 161 GLN A O 1
ATOM 1287 N N . LEU A 1 162 ? -4.982 12.702 -3.475 1.00 98.06 162 LEU A N 1
ATOM 1288 C CA . LEU A 1 162 ? -5.640 12.003 -2.374 1.00 98.06 162 LEU A CA 1
ATOM 1289 C C . LEU A 1 162 ? -6.413 12.958 -1.457 1.00 98.06 162 LEU A C 1
ATOM 1291 O O . LEU A 1 162 ? -7.106 12.494 -0.555 1.00 98.06 162 LEU A O 1
ATOM 1295 N N . ALA A 1 163 ? -6.320 14.274 -1.675 1.00 96.88 163 ALA A N 1
ATOM 1296 C CA . ALA A 1 163 ? -6.986 15.264 -0.840 1.00 96.88 163 ALA A CA 1
ATOM 1297 C C . ALA A 1 163 ? -8.507 15.035 -0.795 1.00 96.88 163 ALA A C 1
ATOM 1299 O O . ALA A 1 163 ? -9.154 14.803 -1.817 1.00 96.88 163 ALA A O 1
ATOM 1300 N N . GLY A 1 164 ? -9.078 15.111 0.410 1.00 96.81 164 GLY A N 1
ATOM 1301 C CA . GLY A 1 164 ? -10.498 14.841 0.650 1.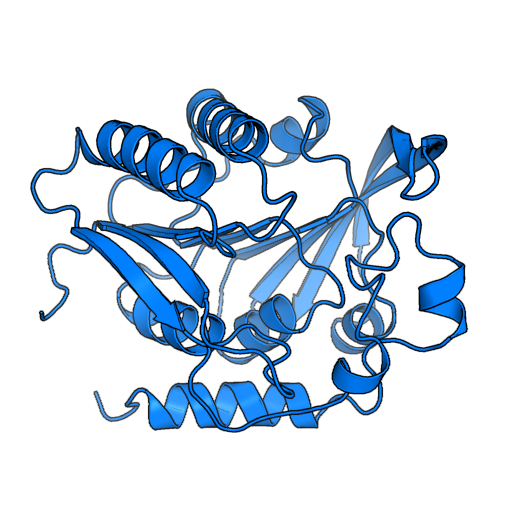00 96.81 164 GLY A CA 1
ATOM 1302 C C . GLY A 1 164 ? -10.845 13.357 0.812 1.00 96.81 164 GLY A C 1
ATOM 1303 O O . GLY A 1 164 ? -12.008 13.038 1.051 1.00 96.81 164 GLY A O 1
ATOM 1304 N N . ARG A 1 165 ? -9.862 12.451 0.717 1.00 97.25 165 ARG A N 1
ATOM 1305 C CA . ARG A 1 165 ? -10.013 11.038 1.082 1.00 97.25 165 ARG A CA 1
ATOM 1306 C C . ARG A 1 165 ? -9.486 10.803 2.492 1.00 97.25 165 ARG A C 1
ATOM 1308 O O . ARG A 1 165 ? -8.528 11.434 2.915 1.00 97.25 165 ARG A O 1
ATOM 1315 N N . GLN A 1 166 ? -10.073 9.827 3.171 1.00 97.94 166 GLN A N 1
ATOM 1316 C CA . GLN A 1 166 ? -9.558 9.285 4.425 1.00 97.94 166 GLN A CA 1
ATOM 1317 C C . GLN A 1 166 ? -9.503 7.765 4.318 1.00 97.94 166 GLN A C 1
ATOM 1319 O O . GLN A 1 166 ? -10.429 7.148 3.792 1.00 97.94 166 GLN A O 1
ATOM 1324 N N . PHE A 1 167 ? -8.440 7.172 4.844 1.00 98.56 167 PHE A N 1
ATOM 1325 C CA . PHE A 1 167 ? -8.178 5.742 4.812 1.00 98.56 167 PHE A CA 1
ATOM 1326 C C . PHE A 1 167 ? -8.266 5.170 6.223 1.00 98.56 167 PHE A C 1
ATOM 1328 O O . PHE A 1 167 ? -7.731 5.742 7.172 1.00 98.56 167 PHE A O 1
ATOM 1335 N N . ASN A 1 168 ? -8.948 4.037 6.360 1.00 98.31 168 ASN A N 1
ATOM 1336 C CA . ASN A 1 168 ? -8.993 3.265 7.603 1.00 98.31 168 ASN A CA 1
ATOM 1337 C C . ASN A 1 168 ? -8.050 2.049 7.552 1.00 98.31 168 ASN A C 1
ATOM 1339 O O . ASN A 1 168 ? -7.805 1.420 8.577 1.00 98.31 168 ASN A O 1
ATOM 1343 N N . LEU A 1 169 ? -7.462 1.756 6.390 1.00 98.75 169 LEU A N 1
ATOM 1344 C CA . LEU A 1 169 ? -6.398 0.772 6.233 1.00 98.75 169 LEU A CA 1
ATOM 1345 C C . LEU A 1 169 ? -5.270 1.365 5.388 1.00 98.75 169 LEU A C 1
ATOM 1347 O O . LEU A 1 169 ? -5.502 1.787 4.258 1.00 98.75 169 LEU A O 1
ATOM 1351 N N . ILE A 1 170 ? -4.047 1.384 5.910 1.00 98.75 170 ILE A N 1
ATOM 1352 C CA . ILE A 1 170 ? -2.865 1.860 5.184 1.00 98.75 170 ILE A CA 1
ATOM 1353 C C . ILE A 1 170 ? -1.772 0.792 5.255 1.00 98.75 170 ILE A C 1
ATOM 1355 O O . ILE A 1 170 ? -1.458 0.285 6.330 1.00 98.75 170 ILE A O 1
ATOM 1359 N N . PHE A 1 171 ? -1.172 0.466 4.115 1.00 98.56 171 PHE A N 1
ATOM 1360 C CA . PHE A 1 171 ? 0.008 -0.386 4.020 1.00 98.56 171 PHE A CA 1
ATOM 1361 C C . PHE A 1 171 ? 1.136 0.363 3.309 1.00 98.56 171 PHE A C 1
ATOM 1363 O O . PHE A 1 171 ? 0.937 0.882 2.211 1.00 98.56 171 PHE A O 1
ATOM 1370 N N . SER A 1 172 ? 2.309 0.421 3.935 1.00 97.75 172 SER A N 1
ATOM 1371 C CA . SER A 1 172 ? 3.502 1.082 3.407 1.00 97.75 172 SER A CA 1
ATOM 1372 C C . SER A 1 172 ? 4.641 0.081 3.210 1.00 97.75 172 SER A C 1
ATOM 1374 O O . SER A 1 172 ? 5.186 -0.443 4.179 1.00 97.75 172 SER A O 1
ATOM 1376 N N . ASP A 1 173 ? 5.003 -0.160 1.950 1.00 95.12 173 ASP A N 1
ATOM 1377 C CA . ASP A 1 173 ? 6.113 -1.020 1.502 1.00 95.12 173 ASP A CA 1
ATOM 1378 C C . ASP A 1 173 ? 7.022 -0.283 0.492 1.00 95.12 173 ASP A C 1
ATOM 1380 O O . ASP A 1 173 ? 7.755 -0.863 -0.306 1.00 95.12 173 ASP A O 1
ATOM 1384 N N . ALA A 1 174 ? 6.989 1.052 0.492 1.00 88.94 174 ALA A N 1
ATOM 1385 C CA . ALA A 1 174 ? 7.793 1.848 -0.427 1.00 88.94 174 ALA A CA 1
ATOM 1386 C C . ALA A 1 174 ? 9.010 2.464 0.260 1.00 88.94 174 ALA A C 1
ATOM 1388 O O . ALA A 1 174 ? 8.868 3.251 1.192 1.00 88.94 174 ALA A O 1
ATOM 1389 N N . CYS A 1 175 ? 10.188 2.265 -0.339 1.00 85.06 175 CYS A N 1
ATOM 1390 C CA . CYS A 1 175 ? 11.442 2.937 0.017 1.00 85.06 175 CYS A CA 1
ATOM 1391 C C . CYS A 1 175 ? 11.781 2.796 1.513 1.00 85.06 175 CYS A C 1
ATOM 1393 O O . CYS A 1 175 ? 11.503 3.683 2.317 1.00 85.06 175 CYS A O 1
ATOM 1395 N N . HIS A 1 176 ? 12.428 1.685 1.875 1.00 87.00 176 HIS A N 1
ATOM 1396 C CA . HIS A 1 176 ? 12.754 1.291 3.253 1.00 87.00 176 HIS A CA 1
ATOM 1397 C C . HIS A 1 176 ? 13.858 2.160 3.889 1.00 87.00 176 HIS A C 1
ATOM 1399 O O . HIS A 1 176 ? 14.983 1.722 4.140 1.00 87.00 176 HIS A O 1
ATOM 1405 N N . LYS A 1 177 ? 13.543 3.441 4.110 1.00 94.44 177 LYS A N 1
ATOM 1406 C CA . LYS A 1 177 ? 14.402 4.446 4.744 1.00 94.44 177 LYS A CA 1
ATOM 1407 C C . LYS A 1 177 ? 13.623 5.252 5.789 1.00 94.44 177 LYS A C 1
ATOM 1409 O O . LYS A 1 177 ? 12.473 5.607 5.527 1.00 94.44 177 LYS A O 1
ATOM 1414 N N . PRO A 1 178 ? 14.245 5.624 6.924 1.00 95.44 178 PRO A N 1
ATOM 1415 C CA . PRO A 1 178 ? 13.599 6.430 7.962 1.00 95.44 178 PRO A CA 1
ATOM 1416 C C . PRO A 1 178 ? 12.951 7.713 7.433 1.00 95.44 178 PRO A C 1
ATOM 1418 O O . PRO A 1 178 ? 11.814 8.026 7.773 1.00 95.44 178 PRO A O 1
ATOM 1421 N N . GLU A 1 179 ? 13.649 8.430 6.553 1.00 96.38 179 GLU A N 1
ATOM 1422 C CA . GLU A 1 179 ? 13.188 9.693 5.973 1.00 96.38 179 GLU A CA 1
ATOM 1423 C C . GLU A 1 179 ? 11.955 9.496 5.088 1.00 96.38 179 GLU A C 1
ATOM 1425 O O . GLU A 1 179 ? 11.123 10.392 4.968 1.00 96.38 179 GLU A O 1
ATOM 1430 N N . SER A 1 180 ? 11.816 8.312 4.489 1.00 95.62 180 SER A N 1
ATOM 1431 C CA . SER A 1 180 ? 10.641 7.971 3.701 1.00 95.62 180 SER A CA 1
ATOM 1432 C C . SER A 1 180 ? 9.401 7.796 4.576 1.00 95.62 180 SER A C 1
ATOM 1434 O O . SER A 1 180 ? 8.322 8.222 4.170 1.00 95.62 180 SER A O 1
ATOM 1436 N N . LEU A 1 181 ? 9.543 7.197 5.763 1.00 96.69 181 LEU A N 1
ATOM 1437 C CA . LEU A 1 181 ? 8.429 7.055 6.704 1.00 96.69 181 LEU A CA 1
ATOM 1438 C C . LEU A 1 181 ? 8.001 8.418 7.261 1.00 96.69 181 LEU A C 1
ATOM 1440 O O . LEU A 1 181 ? 6.812 8.704 7.368 1.00 96.69 181 LEU A O 1
ATOM 1444 N N . GLU A 1 182 ? 8.967 9.284 7.584 1.00 97.50 182 GLU A N 1
ATOM 1445 C CA . GLU A 1 182 ? 8.674 10.650 8.038 1.00 97.50 182 GLU A CA 1
ATOM 1446 C C . GLU A 1 182 ? 7.962 11.469 6.958 1.00 97.50 182 GLU A C 1
ATOM 1448 O O . GLU A 1 182 ? 7.040 12.223 7.269 1.00 97.50 182 GLU A O 1
ATOM 1453 N N . HIS A 1 183 ? 8.353 11.305 5.688 1.00 97.94 183 HIS A N 1
ATOM 1454 C CA . HIS A 1 183 ? 7.673 11.957 4.569 1.00 97.94 183 HIS A CA 1
ATOM 1455 C C . HIS A 1 183 ? 6.220 11.493 4.445 1.00 97.94 183 HIS A C 1
ATOM 1457 O O . HIS A 1 183 ? 5.325 12.328 4.370 1.00 97.94 183 HIS A O 1
ATOM 1463 N N . GLU A 1 184 ? 5.963 10.183 4.484 1.00 97.88 184 GLU A N 1
ATOM 1464 C CA . GLU A 1 184 ? 4.595 9.645 4.477 1.00 97.88 184 GLU A CA 1
ATOM 1465 C C . GLU A 1 184 ? 3.755 10.199 5.625 1.00 97.88 184 GLU A C 1
ATOM 1467 O O . GLU A 1 184 ? 2.666 10.716 5.391 1.00 97.88 184 GLU A O 1
ATOM 1472 N N . TYR A 1 185 ? 4.289 10.172 6.848 1.00 97.75 185 TYR A N 1
ATOM 1473 C CA . TYR A 1 185 ? 3.625 10.741 8.018 1.00 97.75 185 TYR A CA 1
ATOM 1474 C C . TYR A 1 185 ? 3.280 12.226 7.825 1.00 97.75 185 TYR A C 1
ATOM 1476 O O . TYR A 1 185 ? 2.157 12.653 8.122 1.00 97.75 185 TYR A O 1
ATOM 1484 N N . ALA A 1 186 ? 4.221 13.015 7.298 1.00 98.31 186 ALA A N 1
ATOM 1485 C CA . ALA A 1 186 ? 4.000 14.428 7.016 1.00 98.31 186 ALA A CA 1
ATOM 1486 C C . ALA A 1 186 ? 2.879 14.635 5.988 1.00 98.31 186 ALA A C 1
ATOM 1488 O O . ALA A 1 186 ? 2.065 15.545 6.148 1.00 98.31 186 ALA A O 1
ATOM 1489 N N . MET A 1 187 ? 2.801 13.783 4.965 1.00 98.25 187 MET A N 1
ATOM 1490 C CA . MET A 1 187 ? 1.765 13.861 3.937 1.00 98.25 187 MET A CA 1
ATOM 1491 C C . MET A 1 187 ? 0.398 13.417 4.457 1.00 98.25 187 MET A C 1
ATOM 1493 O O . MET A 1 187 ? -0.581 14.127 4.239 1.00 98.25 187 MET A O 1
ATOM 1497 N N . TRP A 1 188 ? 0.320 12.315 5.208 1.00 97.50 188 TRP A N 1
ATOM 1498 C CA . TRP A 1 188 ? -0.936 11.877 5.821 1.00 97.50 188 TRP A CA 1
ATOM 1499 C C . TRP A 1 188 ? -1.522 12.944 6.740 1.00 97.50 188 TRP A C 1
ATOM 1501 O O . TRP A 1 188 ? -2.717 13.209 6.680 1.00 97.50 188 TRP A O 1
ATOM 1511 N N . THR A 1 189 ? -0.673 13.595 7.539 1.00 96.81 189 THR A N 1
ATOM 1512 C CA . THR A 1 189 ? -1.095 14.681 8.434 1.00 96.81 189 THR A CA 1
ATOM 1513 C C . THR A 1 189 ? -1.515 15.920 7.647 1.00 96.81 189 THR A C 1
ATOM 1515 O O . THR A 1 189 ? -2.545 16.521 7.934 1.00 96.81 189 THR A O 1
ATOM 1518 N N . ARG A 1 190 ? -0.730 16.319 6.638 1.00 97.88 190 ARG A N 1
ATOM 1519 C CA . ARG A 1 190 ? -0.994 17.529 5.844 1.00 97.88 190 ARG A CA 1
ATOM 1520 C C . ARG A 1 190 ? -2.303 17.449 5.062 1.00 97.88 190 ARG A C 1
ATOM 1522 O O . ARG A 1 190 ? -2.972 18.469 4.923 1.00 97.88 190 ARG A O 1
ATOM 1529 N N . PHE A 1 191 ? -2.630 16.277 4.525 1.00 97.88 191 PHE A N 1
ATOM 1530 C CA . PHE A 1 191 ? -3.808 16.067 3.682 1.00 97.88 191 PHE A CA 1
ATOM 1531 C C . PHE A 1 191 ? -4.983 15.407 4.418 1.00 97.88 191 PHE A C 1
ATOM 1533 O O . PHE A 1 191 ? -5.978 15.098 3.771 1.00 97.88 191 PHE A O 1
ATOM 1540 N N . ASP A 1 192 ? -4.880 15.229 5.741 1.00 97.31 192 ASP A N 1
ATOM 1541 C CA . ASP A 1 192 ? -5.904 14.606 6.592 1.00 97.31 192 ASP A CA 1
ATOM 1542 C C . ASP A 1 192 ? -6.358 13.228 6.077 1.00 97.31 192 ASP A C 1
ATOM 1544 O O . ASP A 1 192 ? -7.538 12.966 5.871 1.00 97.31 192 ASP A O 1
ATOM 1548 N N . LEU A 1 193 ? -5.393 12.340 5.809 1.00 97.69 193 LEU A N 1
ATOM 1549 C CA . LEU A 1 193 ? -5.646 11.073 5.110 1.00 97.69 193 LEU A CA 1
ATOM 1550 C C . LEU A 1 193 ? -6.018 9.902 6.027 1.00 97.69 193 LEU A C 1
ATOM 1552 O O . LEU A 1 193 ? -6.307 8.821 5.521 1.00 97.69 193 LEU A O 1
ATOM 1556 N N . LEU A 1 194 ? -6.004 10.062 7.351 1.00 96.69 194 LEU A N 1
ATOM 1557 C CA . LEU A 1 194 ? -6.291 8.974 8.290 1.00 96.69 194 LEU A CA 1
ATOM 1558 C C . LEU A 1 194 ? -7.714 9.093 8.843 1.00 96.69 194 LEU A C 1
ATOM 1560 O O . LEU A 1 194 ? -8.083 10.117 9.411 1.00 96.69 194 LEU A O 1
ATOM 1564 N N . ALA A 1 195 ? -8.507 8.029 8.730 1.00 93.94 195 ALA A N 1
ATOM 1565 C CA . ALA A 1 195 ? -9.822 7.968 9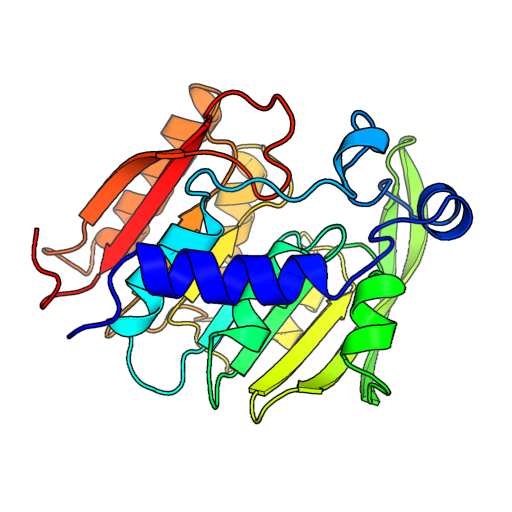.357 1.00 93.94 195 ALA A CA 1
ATOM 1566 C C . ALA A 1 195 ? -9.677 7.814 10.881 1.00 93.94 195 ALA A C 1
ATOM 1568 O O . ALA A 1 195 ? -9.196 6.791 11.364 1.00 93.94 195 ALA A O 1
ATOM 1569 N N . ALA A 1 196 ? -10.112 8.821 11.639 1.00 85.69 196 ALA A N 1
ATOM 1570 C CA . ALA A 1 196 ? -9.853 8.896 13.077 1.00 85.69 196 ALA A CA 1
ATOM 1571 C C . ALA A 1 196 ? -10.587 7.837 13.923 1.00 85.69 196 ALA A C 1
ATOM 1573 O O . ALA A 1 196 ? -10.106 7.459 14.984 1.00 85.69 196 ALA A O 1
ATOM 1574 N N . GLU A 1 197 ? -11.751 7.349 13.486 1.00 89.75 197 GLU A N 1
ATOM 1575 C CA . GLU A 1 197 ? -12.598 6.493 14.332 1.00 89.75 197 GLU A CA 1
ATOM 1576 C C . GLU A 1 197 ? -12.012 5.098 14.573 1.00 89.75 197 GLU A C 1
ATOM 1578 O O . GLU A 1 197 ? -12.027 4.597 15.695 1.00 89.75 197 GLU A O 1
ATOM 1583 N N . ARG A 1 198 ? -11.538 4.448 13.507 1.00 95.69 198 ARG A N 1
ATOM 1584 C CA . ARG A 1 198 ? -10.948 3.106 13.531 1.00 95.69 198 ARG A CA 1
ATOM 1585 C C . ARG A 1 198 ? -9.977 2.999 12.376 1.00 95.69 198 ARG A C 1
ATOM 1587 O O . ARG A 1 198 ? -10.362 3.268 11.237 1.00 95.69 198 ARG A O 1
ATOM 1594 N N . PHE A 1 199 ? -8.750 2.582 12.657 1.00 97.81 199 PHE A N 1
ATOM 1595 C CA . PHE A 1 199 ? -7.747 2.444 11.613 1.00 97.81 199 PHE A CA 1
ATOM 1596 C C . PHE A 1 199 ? -6.689 1.392 11.923 1.00 97.81 199 PHE A C 1
ATOM 1598 O O . PHE A 1 199 ? -6.420 1.055 13.078 1.00 97.81 199 PHE A O 1
ATOM 1605 N N . VAL A 1 200 ? -6.054 0.918 10.855 1.00 98.44 200 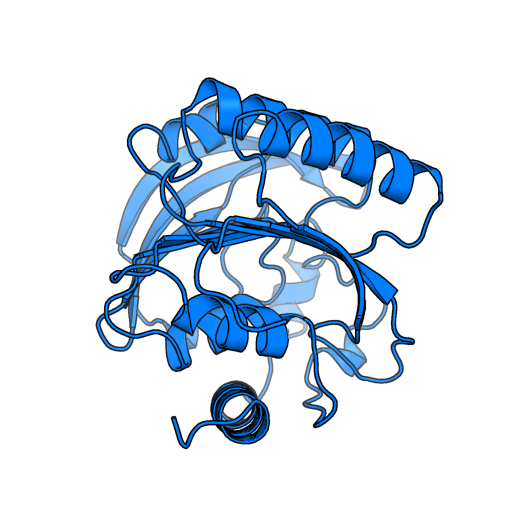VAL A N 1
ATOM 1606 C CA . VAL A 1 200 ? -4.899 0.024 10.871 1.00 98.44 200 VAL A CA 1
ATOM 1607 C C . VAL A 1 200 ? -3.855 0.580 9.906 1.00 98.44 200 VAL A C 1
ATOM 1609 O O . VAL A 1 200 ? -4.159 0.863 8.749 1.00 98.44 200 VAL A O 1
ATOM 1612 N N . ILE A 1 201 ? -2.618 0.720 10.375 1.00 98.50 201 ILE A N 1
ATOM 1613 C CA . ILE A 1 201 ? -1.458 1.080 9.562 1.00 98.50 201 ILE A CA 1
ATOM 1614 C C . ILE A 1 201 ? -0.396 -0.000 9.733 1.00 98.50 201 ILE A C 1
ATOM 1616 O O . ILE A 1 201 ? -0.024 -0.346 10.859 1.00 98.50 201 ILE A O 1
ATOM 1620 N N . VAL A 1 202 ? 0.098 -0.518 8.613 1.00 98.31 202 VAL A N 1
ATOM 1621 C CA . VAL A 1 202 ? 1.177 -1.502 8.572 1.00 98.31 202 VAL A CA 1
ATOM 1622 C C . VAL A 1 202 ? 2.345 -0.959 7.754 1.00 98.31 202 VAL A C 1
ATOM 1624 O O . VAL A 1 202 ? 2.150 -0.451 6.652 1.00 98.31 202 VAL A O 1
ATOM 1627 N N . TRP A 1 203 ? 3.558 -1.102 8.282 1.00 97.62 203 TRP A N 1
ATOM 1628 C CA . TRP A 1 203 ? 4.807 -0.791 7.588 1.00 97.62 203 TRP A CA 1
ATOM 1629 C C . TRP A 1 203 ? 5.622 -2.055 7.378 1.00 97.62 203 TRP A C 1
ATOM 1631 O O . TRP A 1 203 ? 5.846 -2.806 8.330 1.00 97.62 203 TRP A O 1
ATOM 1641 N N . ASP A 1 204 ? 6.098 -2.259 6.160 1.00 94.56 204 ASP A N 1
ATOM 1642 C CA . ASP A 1 204 ? 6.970 -3.372 5.826 1.00 94.56 204 ASP A CA 1
ATOM 1643 C C . ASP A 1 204 ? 8.460 -3.051 6.066 1.00 94.56 204 ASP A C 1
ATOM 1645 O O . ASP A 1 204 ? 8.879 -1.897 6.178 1.00 94.56 204 ASP A O 1
ATOM 1649 N N . ASP A 1 205 ? 9.260 -4.113 6.149 1.00 89.00 205 ASP A N 1
ATOM 1650 C CA . ASP A 1 205 ? 10.726 -4.102 6.148 1.00 89.00 205 ASP A CA 1
ATOM 1651 C C . ASP A 1 205 ? 11.378 -3.221 7.233 1.00 89.00 205 ASP A C 1
ATOM 1653 O O . ASP A 1 205 ? 12.332 -2.467 7.010 1.00 89.00 205 ASP A O 1
ATOM 1657 N N . LEU A 1 206 ? 10.913 -3.364 8.480 1.00 93.25 206 LEU A N 1
ATOM 1658 C CA . LEU A 1 206 ? 11.541 -2.743 9.653 1.00 93.25 206 LEU A CA 1
ATOM 1659 C C . LEU A 1 206 ? 12.761 -3.546 10.138 1.00 93.25 206 LEU A C 1
ATOM 1661 O O . LEU A 1 206 ? 12.951 -3.811 11.329 1.00 93.25 206 LEU A O 1
ATOM 1665 N N . THR A 1 207 ?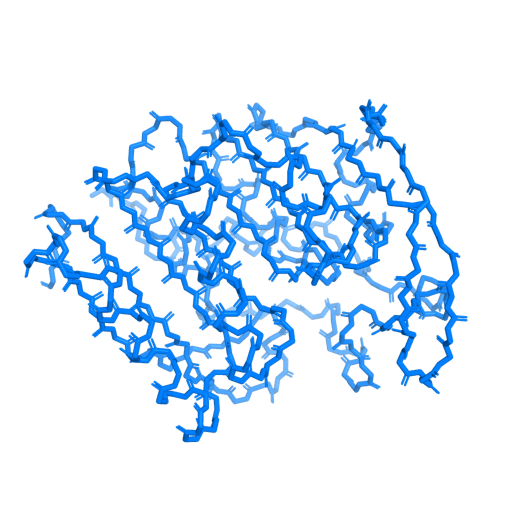 13.620 -3.954 9.207 1.00 89.12 207 THR A N 1
ATOM 1666 C CA . THR A 1 207 ? 14.752 -4.854 9.468 1.00 89.12 207 THR A CA 1
ATOM 1667 C C . THR A 1 207 ? 15.919 -4.183 10.189 1.00 89.12 207 THR A C 1
ATOM 1669 O O . THR A 1 207 ? 16.653 -4.859 10.906 1.00 89.12 207 THR A O 1
ATOM 1672 N N . SER A 1 208 ? 16.073 -2.861 10.071 1.00 93.31 208 SER A N 1
ATOM 1673 C CA . SER A 1 208 ? 17.148 -2.105 10.727 1.00 93.31 208 SER A CA 1
ATOM 1674 C C . SER A 1 208 ? 16.685 -1.332 11.965 1.00 93.31 208 SER A C 1
ATOM 1676 O O . SER A 1 208 ? 15.550 -0.861 12.051 1.00 93.31 208 SER A O 1
ATOM 1678 N N . ASP A 1 209 ? 17.604 -1.112 12.909 1.00 96.12 209 ASP A N 1
ATOM 1679 C CA . ASP A 1 209 ? 17.334 -0.330 14.122 1.00 96.12 209 ASP A CA 1
ATOM 1680 C C . ASP A 1 209 ? 16.866 1.103 13.825 1.00 96.12 209 ASP A C 1
ATOM 1682 O O . ASP A 1 209 ? 16.056 1.666 14.563 1.00 96.12 209 ASP A O 1
ATOM 1686 N N . SER A 1 210 ? 17.387 1.729 12.765 1.00 96.50 210 SER A N 1
ATOM 1687 C CA . SER A 1 210 ? 16.969 3.073 12.354 1.00 96.50 210 SER A CA 1
ATOM 1688 C C . SER A 1 210 ? 15.528 3.084 11.850 1.00 96.50 210 SER A C 1
ATOM 1690 O O . SER A 1 210 ? 14.776 3.976 12.240 1.00 96.50 210 SER A O 1
ATOM 1692 N N . MET A 1 211 ? 15.126 2.080 11.063 1.00 96.38 211 MET A N 1
ATOM 1693 C CA . MET A 1 211 ? 13.741 1.914 10.613 1.00 96.38 211 MET A CA 1
ATOM 1694 C C . MET A 1 211 ? 12.791 1.696 11.791 1.00 96.38 211 MET A C 1
ATOM 1696 O O . MET A 1 211 ? 11.790 2.398 11.907 1.00 96.38 211 MET A O 1
ATOM 1700 N N . ARG A 1 212 ? 13.140 0.806 12.730 1.00 97.50 212 ARG A N 1
ATOM 1701 C CA . ARG A 1 212 ? 12.325 0.548 13.933 1.00 97.50 212 ARG A CA 1
ATOM 1702 C C . ARG A 1 212 ? 12.161 1.790 14.805 1.00 97.50 212 ARG A C 1
ATOM 1704 O O . ARG A 1 212 ? 11.072 2.047 15.316 1.00 97.50 212 ARG A O 1
ATOM 1711 N N . ARG A 1 213 ? 13.223 2.589 14.971 1.00 97.81 213 ARG A N 1
ATOM 1712 C CA . ARG A 1 213 ? 13.149 3.863 15.707 1.00 97.81 213 ARG A CA 1
ATOM 1713 C C . ARG A 1 213 ? 12.228 4.869 15.022 1.00 97.81 213 ARG A C 1
ATOM 1715 O O . ARG A 1 213 ? 11.424 5.486 15.717 1.00 97.81 213 ARG A O 1
ATOM 1722 N N . ALA A 1 214 ? 12.333 5.018 13.701 1.00 97.88 214 ALA A N 1
ATOM 1723 C CA . ALA A 1 214 ? 11.464 5.907 12.931 1.00 97.88 214 ALA A CA 1
ATOM 1724 C C . ALA A 1 214 ? 9.995 5.474 13.034 1.00 97.88 214 ALA A C 1
ATOM 1726 O O . ALA A 1 214 ? 9.150 6.278 13.422 1.00 97.88 214 ALA A O 1
ATOM 1727 N N . PHE A 1 215 ? 9.718 4.183 12.825 1.00 98.12 215 PHE A N 1
ATOM 1728 C CA . PHE A 1 215 ? 8.398 3.591 13.042 1.00 98.12 215 PHE A CA 1
ATOM 1729 C C . PHE A 1 215 ? 7.845 3.928 14.431 1.00 98.12 215 PHE A C 1
ATOM 1731 O O . PHE A 1 215 ? 6.773 4.513 14.531 1.00 98.12 215 PHE A O 1
ATOM 1738 N N . HIS A 1 216 ? 8.576 3.635 15.512 1.00 98.50 216 HIS A N 1
ATOM 1739 C CA . HIS A 1 216 ? 8.081 3.911 16.863 1.00 98.50 216 HIS A CA 1
ATOM 1740 C C . HIS A 1 216 ? 7.844 5.403 17.123 1.00 98.50 216 HIS A C 1
ATOM 1742 O O . HIS A 1 216 ? 6.905 5.751 17.837 1.00 98.50 216 HIS A O 1
ATOM 1748 N N . ALA A 1 217 ? 8.678 6.288 16.573 1.00 98.38 217 ALA A N 1
ATOM 1749 C CA . ALA A 1 217 ? 8.499 7.729 16.715 1.00 98.38 217 ALA A CA 1
ATOM 1750 C C . ALA A 1 217 ? 7.242 8.229 15.985 1.00 98.38 217 ALA A C 1
ATOM 1752 O O . ALA A 1 217 ? 6.507 9.059 16.518 1.00 98.38 217 ALA A O 1
ATOM 1753 N N . ILE A 1 218 ? 6.986 7.735 14.773 1.00 98.31 218 ILE A N 1
ATOM 1754 C CA . ILE A 1 218 ? 5.786 8.054 13.986 1.00 98.31 218 ILE A CA 1
ATOM 1755 C C . ILE A 1 218 ? 4.541 7.459 14.643 1.00 98.31 218 ILE A C 1
ATOM 1757 O O . ILE A 1 218 ? 3.588 8.183 14.917 1.00 98.31 218 ILE A O 1
ATOM 1761 N N . ALA A 1 219 ? 4.572 6.167 14.971 1.00 98.31 219 ALA A N 1
ATOM 1762 C CA . ALA A 1 219 ? 3.438 5.459 15.546 1.00 98.31 219 ALA A CA 1
ATOM 1763 C C . ALA A 1 219 ? 2.984 6.083 16.872 1.00 98.31 219 ALA A C 1
ATOM 1765 O O . ALA A 1 219 ? 1.790 6.232 17.090 1.00 98.31 219 ALA A O 1
ATOM 1766 N N . ARG A 1 220 ? 3.916 6.522 17.730 1.00 98.25 220 ARG A N 1
ATOM 1767 C CA . ARG A 1 220 ? 3.579 7.220 18.983 1.00 98.25 220 ARG A CA 1
ATOM 1768 C C . ARG A 1 220 ? 2.913 8.575 18.760 1.00 98.25 220 ARG A C 1
ATOM 1770 O O . ARG A 1 220 ? 1.994 8.897 19.497 1.00 98.25 220 ARG A O 1
ATOM 1777 N N . ARG A 1 221 ? 3.362 9.349 17.766 1.00 97.75 221 ARG A N 1
ATOM 1778 C CA . ARG A 1 221 ? 2.730 10.632 17.408 1.00 97.75 221 ARG A CA 1
ATOM 1779 C C . ARG A 1 221 ? 1.312 10.414 16.886 1.00 97.75 221 ARG A C 1
ATOM 1781 O O . ARG A 1 221 ? 0.388 11.072 17.337 1.00 97.75 221 ARG A O 1
ATOM 1788 N N . LEU A 1 222 ? 1.136 9.445 15.986 1.00 97.12 222 LEU A N 1
ATOM 1789 C CA . LEU A 1 222 ? -0.182 9.086 15.458 1.00 97.12 222 LEU A CA 1
ATOM 1790 C C . LEU A 1 222 ? -1.114 8.517 16.534 1.00 97.12 222 LEU A C 1
ATOM 1792 O O . LEU A 1 222 ? -2.313 8.749 16.470 1.00 97.12 222 LEU A O 1
ATOM 1796 N N . ALA A 1 223 ? -0.573 7.790 17.514 1.00 96.94 223 ALA A N 1
ATOM 1797 C CA . ALA A 1 223 ? -1.326 7.195 18.614 1.00 96.94 223 ALA A CA 1
ATOM 1798 C C . ALA A 1 223 ? -1.667 8.177 19.746 1.00 96.94 223 ALA A C 1
ATOM 1800 O O . ALA A 1 223 ? -2.491 7.838 20.585 1.00 96.94 223 ALA A O 1
ATOM 1801 N N . GLU A 1 224 ? -1.059 9.367 19.807 1.00 96.44 224 GLU A N 1
ATOM 1802 C CA . GLU A 1 224 ? -1.267 10.326 20.906 1.00 96.44 224 GLU A CA 1
ATOM 1803 C C . GLU A 1 224 ? -2.753 10.651 21.175 1.00 96.44 224 GLU A C 1
ATOM 1805 O O . GLU A 1 224 ? -3.141 10.675 22.346 1.00 96.44 224 GLU A O 1
ATOM 1810 N N . PRO A 1 225 ? -3.622 10.816 20.155 1.00 95.75 225 PRO A N 1
ATOM 1811 C CA . PRO A 1 225 ? -5.055 11.032 20.369 1.00 95.75 225 PRO A CA 1
ATOM 1812 C C . PRO A 1 225 ? -5.839 9.771 20.781 1.00 95.75 225 PRO A C 1
ATOM 1814 O O . PRO A 1 225 ? -7.014 9.879 21.131 1.00 95.75 225 PRO A O 1
ATOM 1817 N N . TYR A 1 226 ? -5.224 8.586 20.723 1.00 95.81 226 TYR A N 1
ATOM 1818 C CA . TYR A 1 226 ? -5.878 7.280 20.831 1.00 95.81 226 TYR A CA 1
ATOM 1819 C C . TYR A 1 226 ? -5.262 6.466 21.981 1.00 95.81 226 TYR A C 1
ATOM 1821 O O . TYR A 1 226 ? -4.343 5.676 21.759 1.00 95.81 226 TYR A O 1
ATOM 1829 N N . PRO A 1 227 ? -5.760 6.615 23.222 1.00 91.75 227 PRO A N 1
ATOM 1830 C CA . PRO A 1 227 ? -5.158 5.973 24.396 1.00 91.75 227 PRO A CA 1
ATOM 1831 C C . PRO A 1 227 ? -5.135 4.439 24.313 1.00 91.75 227 PRO A C 1
ATOM 1833 O O . PRO A 1 227 ? -4.248 3.813 24.889 1.00 91.75 227 PRO A O 1
ATOM 1836 N N . ASP A 1 228 ? -6.067 3.854 23.558 1.00 93.31 228 ASP A N 1
ATOM 1837 C CA . ASP A 1 228 ? -6.191 2.407 23.358 1.00 93.31 228 ASP A CA 1
ATOM 1838 C C . ASP A 1 228 ? -5.519 1.919 22.060 1.00 93.31 228 ASP A C 1
ATOM 1840 O O . ASP A 1 228 ? -5.744 0.789 21.623 1.00 93.31 228 ASP A O 1
ATOM 1844 N N . ALA A 1 229 ? -4.729 2.763 21.386 1.00 96.88 229 ALA A N 1
ATOM 1845 C CA . ALA A 1 229 ? -3.999 2.341 20.198 1.00 96.88 229 ALA A CA 1
ATOM 1846 C C . ALA A 1 229 ? -2.888 1.340 20.545 1.00 96.88 229 ALA A C 1
ATOM 1848 O O . ALA A 1 229 ? -2.119 1.505 21.493 1.00 96.88 229 ALA A O 1
ATOM 1849 N N . ILE A 1 230 ? -2.770 0.307 19.717 1.00 97.50 230 ILE A N 1
ATOM 1850 C CA . ILE A 1 230 ? -1.774 -0.750 19.850 1.00 97.50 230 ILE A CA 1
ATOM 1851 C C . ILE A 1 230 ? -0.648 -0.486 18.859 1.00 97.50 230 ILE A C 1
ATOM 1853 O O . ILE A 1 230 ? -0.886 -0.322 17.664 1.00 97.50 230 ILE A O 1
ATOM 1857 N N . ILE A 1 231 ? 0.585 -0.484 19.368 1.00 98.06 231 ILE A N 1
ATOM 1858 C CA . ILE A 1 231 ? 1.814 -0.391 18.577 1.00 98.06 231 ILE A CA 1
ATOM 1859 C C . ILE A 1 231 ? 2.592 -1.689 18.772 1.00 98.06 231 ILE A C 1
ATOM 1861 O O . ILE A 1 231 ? 2.984 -2.005 19.897 1.00 98.06 231 ILE A O 1
ATOM 1865 N N . ALA A 1 232 ? 2.856 -2.419 17.693 1.00 97.69 232 ALA A N 1
ATOM 1866 C CA . ALA A 1 232 ? 3.572 -3.689 17.744 1.00 97.69 232 ALA A CA 1
ATOM 1867 C C . ALA A 1 232 ? 4.596 -3.828 16.612 1.00 97.69 232 ALA A C 1
ATOM 1869 O O . ALA A 1 232 ? 4.458 -3.233 15.546 1.00 97.69 232 ALA A O 1
ATOM 1870 N N . LEU A 1 233 ? 5.617 -4.648 16.861 1.00 97.12 233 LEU A N 1
ATOM 1871 C CA . LEU A 1 233 ? 6.448 -5.245 15.819 1.00 97.12 233 LEU A CA 1
ATOM 1872 C C . LEU A 1 233 ? 6.043 -6.711 15.707 1.00 97.12 233 LEU A C 1
ATOM 1874 O O . LEU A 1 233 ? 6.002 -7.409 16.723 1.00 97.12 233 LEU A O 1
ATOM 1878 N N . VAL A 1 234 ? 5.730 -7.167 14.499 1.00 95.31 234 VAL A N 1
ATOM 1879 C CA . VAL A 1 234 ? 5.270 -8.538 14.259 1.00 95.31 234 VAL A CA 1
ATOM 1880 C C . VAL A 1 234 ? 6.195 -9.194 13.234 1.00 95.31 234 VAL A C 1
ATOM 1882 O O . VAL A 1 234 ? 6.330 -8.665 12.132 1.00 95.31 234 VAL A O 1
ATOM 1885 N N . PRO A 1 235 ? 6.843 -10.328 13.550 1.00 94.12 235 PRO A N 1
ATOM 1886 C CA . PRO A 1 235 ? 7.632 -11.055 12.567 1.00 94.12 235 PRO A CA 1
ATOM 1887 C C . PRO A 1 235 ? 6.699 -11.813 11.614 1.00 94.12 235 PRO A C 1
ATOM 1889 O O . PRO A 1 235 ? 5.985 -12.723 12.036 1.00 94.12 235 PRO A O 1
ATOM 1892 N N . LEU A 1 236 ? 6.704 -11.455 10.329 1.00 92.00 236 LEU A N 1
ATOM 1893 C CA . LEU A 1 236 ? 5.888 -12.096 9.290 1.00 92.00 236 LEU A CA 1
ATOM 1894 C C . LEU A 1 236 ? 6.651 -12.257 7.975 1.00 92.00 236 LEU A C 1
ATOM 1896 O O . LEU A 1 236 ? 7.695 -11.644 7.750 1.00 92.00 236 LEU A O 1
ATOM 1900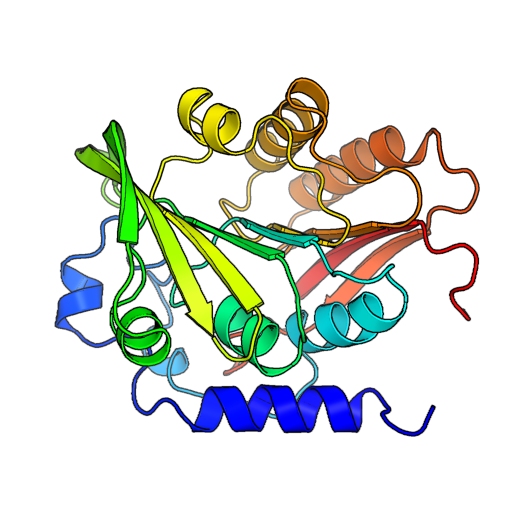 N N . TYR A 1 237 ? 6.126 -13.115 7.102 1.00 90.56 237 TYR A N 1
ATOM 1901 C CA . TYR A 1 237 ? 6.626 -13.261 5.739 1.00 90.56 237 TYR A CA 1
ATOM 1902 C C . TYR A 1 237 ? 6.110 -12.137 4.830 1.00 90.56 237 TYR A C 1
ATOM 1904 O O . TYR A 1 237 ? 4.981 -11.659 4.987 1.00 90.56 237 TYR A O 1
ATOM 1912 N N . GLY A 1 238 ? 6.939 -11.753 3.855 1.00 86.00 238 GLY A N 1
ATOM 1913 C CA . GLY A 1 238 ? 6.547 -10.855 2.774 1.00 86.00 238 GLY A CA 1
ATOM 1914 C C . GLY A 1 238 ? 5.581 -11.508 1.779 1.00 86.00 238 GLY A C 1
ATOM 1915 O O . GLY A 1 238 ? 5.362 -12.720 1.805 1.00 86.00 238 GLY A O 1
ATOM 1916 N N . SER A 1 239 ? 5.029 -10.718 0.855 1.00 75.12 239 SER A N 1
ATOM 1917 C CA . SER A 1 239 ? 4.100 -11.204 -0.181 1.00 75.12 239 SER A CA 1
ATOM 1918 C C . SER A 1 239 ? 4.738 -12.151 -1.212 1.00 75.12 239 SER A C 1
ATOM 1920 O O . SER A 1 239 ? 4.022 -12.839 -1.947 1.00 75.12 239 SER A O 1
ATOM 1922 N N . TYR A 1 240 ? 6.073 -12.224 -1.268 1.00 70.31 240 TYR A N 1
ATOM 1923 C CA . TYR A 1 240 ? 6.799 -13.108 -2.182 1.00 70.31 240 TYR A CA 1
ATOM 1924 C C . TYR A 1 240 ? 7.122 -14.472 -1.577 1.00 70.31 240 TYR A C 1
ATOM 1926 O O . TYR A 1 240 ? 7.126 -15.437 -2.335 1.00 70.31 240 TYR A O 1
ATOM 1934 N N . ALA A 1 241 ? 7.346 -14.549 -0.256 1.00 57.97 241 ALA A N 1
ATOM 1935 C CA . ALA A 1 241 ? 7.492 -15.730 0.616 1.00 57.97 241 ALA A CA 1
ATOM 1936 C C . ALA A 1 241 ? 8.425 -16.885 0.167 1.00 57.97 241 ALA A C 1
ATOM 1938 O O . ALA A 1 241 ? 8.738 -17.769 0.965 1.00 57.97 241 ALA A O 1
ATOM 1939 N N . PHE A 1 242 ? 8.948 -16.889 -1.057 1.00 56.91 242 PHE A N 1
ATOM 1940 C CA . PHE A 1 242 ? 9.850 -17.916 -1.549 1.00 56.91 242 PHE A CA 1
ATOM 1941 C C . PHE A 1 242 ? 11.248 -17.661 -0.983 1.00 56.91 242 PHE A C 1
ATOM 1943 O O . PHE A 1 242 ? 12.008 -16.837 -1.493 1.00 56.91 242 PHE A O 1
ATOM 1950 N N . ARG A 1 243 ? 11.595 -18.404 0.075 1.00 60.31 243 ARG A N 1
ATOM 1951 C CA . ARG A 1 243 ? 12.892 -18.339 0.781 1.00 60.31 243 ARG A CA 1
ATOM 1952 C C . ARG A 1 243 ? 13.186 -17.013 1.490 1.00 60.31 243 ARG A C 1
ATOM 1954 O O . ARG A 1 243 ? 14.335 -16.776 1.863 1.00 60.31 243 ARG A O 1
ATOM 1961 N N . GLU A 1 244 ? 12.185 -16.167 1.694 1.00 67.44 244 GLU A N 1
ATOM 1962 C CA . GLU A 1 244 ? 12.340 -15.001 2.559 1.00 67.44 244 GLU A CA 1
ATOM 1963 C C . GLU A 1 244 ? 12.280 -15.450 4.019 1.00 67.44 244 GLU A C 1
ATOM 1965 O O . GLU A 1 244 ? 11.402 -16.218 4.409 1.00 67.44 244 GLU A O 1
ATOM 1970 N N . ASN A 1 245 ? 13.225 -14.988 4.836 1.00 79.44 245 ASN A N 1
ATOM 1971 C CA . ASN A 1 245 ? 13.069 -15.083 6.282 1.00 79.44 245 ASN A CA 1
ATOM 1972 C C . ASN A 1 245 ? 11.945 -14.138 6.715 1.00 79.44 245 ASN A C 1
ATOM 1974 O O . ASN A 1 245 ? 11.693 -13.127 6.058 1.00 79.44 245 ASN A O 1
ATOM 1978 N N . THR A 1 246 ? 11.306 -14.437 7.844 1.00 87.56 246 THR A N 1
ATOM 1979 C CA . THR A 1 246 ? 10.394 -13.474 8.464 1.00 87.56 246 THR A CA 1
ATOM 1980 C C . THR A 1 246 ? 11.126 -12.160 8.712 1.00 87.56 246 THR A C 1
ATOM 1982 O O . THR A 1 246 ? 12.261 -12.162 9.201 1.00 87.56 246 THR A O 1
ATOM 1985 N N . LYS A 1 247 ? 10.459 -11.052 8.414 1.00 89.56 247 LYS A N 1
ATOM 1986 C CA . LYS A 1 247 ? 10.910 -9.698 8.722 1.00 89.56 247 LYS A CA 1
ATOM 1987 C C . LYS A 1 247 ? 9.934 -9.048 9.688 1.00 89.56 247 LYS A C 1
ATOM 1989 O O . LYS A 1 247 ? 8.763 -9.420 9.747 1.00 89.56 247 LYS A O 1
ATOM 1994 N N . ASP A 1 248 ? 10.441 -8.102 10.465 1.00 94.44 248 ASP A N 1
ATOM 1995 C CA . ASP A 1 248 ? 9.584 -7.331 11.354 1.00 94.44 248 ASP A CA 1
ATOM 1996 C C . ASP A 1 248 ? 8.781 -6.343 10.516 1.00 94.44 248 ASP A C 1
ATOM 1998 O O . ASP A 1 248 ? 9.349 -5.496 9.823 1.00 94.44 248 ASP A O 1
ATOM 2002 N N . ILE A 1 249 ? 7.462 -6.448 10.620 1.00 96.12 249 ILE A N 1
ATOM 2003 C CA . ILE A 1 249 ? 6.536 -5.415 10.179 1.00 96.12 249 ILE A CA 1
ATOM 2004 C C . ILE A 1 249 ? 6.140 -4.549 11.376 1.00 96.12 249 ILE A C 1
ATOM 2006 O O . ILE A 1 249 ? 6.055 -5.027 12.512 1.00 96.12 249 ILE A O 1
ATOM 2010 N N . GLY A 1 250 ? 5.899 -3.268 11.132 1.00 97.88 250 GLY A N 1
ATOM 2011 C CA . GLY A 1 250 ? 5.336 -2.354 12.119 1.00 97.88 250 GLY A CA 1
ATOM 2012 C C . GLY A 1 250 ? 3.826 -2.346 12.018 1.00 97.88 250 GLY A C 1
ATOM 2013 O O . GLY A 1 250 ? 3.295 -2.217 10.923 1.00 97.88 250 GLY A O 1
ATOM 2014 N N . LEU A 1 251 ? 3.141 -2.447 13.148 1.00 98.19 251 LEU A N 1
ATOM 2015 C CA . LEU A 1 251 ? 1.692 -2.348 13.244 1.00 98.19 251 LEU A CA 1
ATOM 2016 C C . LEU A 1 251 ? 1.334 -1.201 14.187 1.00 98.19 251 LEU A C 1
ATOM 2018 O O . LEU A 1 251 ? 1.786 -1.175 15.333 1.00 98.19 251 LEU A O 1
ATOM 2022 N N . LEU A 1 252 ? 0.500 -0.283 13.712 1.00 98.19 252 LEU A N 1
ATOM 2023 C CA . LEU A 1 252 ? -0.263 0.644 14.539 1.00 98.19 252 LEU A CA 1
ATOM 2024 C C . LEU A 1 252 ? -1.743 0.396 14.262 1.00 98.19 252 LEU A C 1
ATOM 2026 O O . LEU A 1 252 ? -2.166 0.451 13.111 1.00 98.19 252 LEU A O 1
ATOM 2030 N N . MET A 1 253 ? -2.542 0.177 15.298 1.00 97.56 253 MET A N 1
ATOM 2031 C CA . MET A 1 253 ? -3.987 0.064 15.128 1.00 97.56 253 MET A CA 1
ATOM 2032 C C . MET A 1 253 ? -4.751 0.738 16.256 1.00 97.56 253 MET A C 1
ATOM 2034 O O . MET A 1 253 ? -4.385 0.619 17.423 1.00 97.56 253 MET A O 1
ATOM 2038 N N . HIS A 1 254 ? -5.842 1.403 15.897 1.00 96.94 254 HIS A N 1
ATOM 2039 C CA . HIS A 1 254 ? -6.867 1.852 16.824 1.00 96.94 254 HIS A CA 1
ATOM 2040 C C . HIS A 1 254 ? -8.154 1.091 16.511 1.00 96.94 254 HIS A C 1
ATOM 2042 O O . HIS A 1 254 ? -8.889 1.430 15.584 1.00 96.94 254 HIS A O 1
ATOM 2048 N N . LEU A 1 255 ? -8.382 0.017 17.269 1.00 94.31 255 LEU A N 1
ATOM 2049 C CA . LEU A 1 255 ? -9.534 -0.871 17.139 1.00 94.31 255 LEU A CA 1
ATOM 2050 C C . LEU A 1 255 ? -10.081 -1.182 18.544 1.00 94.31 255 LEU A C 1
ATOM 2052 O O . LEU A 1 255 ? -9.713 -2.205 19.120 1.00 94.31 255 LEU A O 1
ATOM 2056 N N . PRO A 1 256 ? -10.944 -0.322 19.119 1.00 86.12 256 PRO A N 1
ATOM 2057 C CA . PRO A 1 256 ? -11.405 -0.458 20.510 1.00 86.12 256 PRO A CA 1
ATOM 2058 C C . PRO A 1 256 ? -12.076 -1.800 20.852 1.00 86.12 256 PRO A C 1
ATOM 2060 O O . PRO A 1 256 ? -12.108 -2.205 22.009 1.00 86.12 256 PRO A O 1
ATOM 2063 N N . GLU A 1 257 ? -12.619 -2.493 19.850 1.00 80.50 257 GLU A N 1
ATOM 2064 C CA . GLU A 1 257 ? -13.333 -3.770 19.995 1.00 80.50 257 GLU A CA 1
ATOM 2065 C C . GLU A 1 257 ? -12.475 -4.991 19.616 1.00 80.50 257 GLU A C 1
ATOM 2067 O O . GLU A 1 257 ? -12.989 -6.109 19.553 1.00 80.50 257 GLU A O 1
ATOM 2072 N N . PHE A 1 258 ? -11.182 -4.807 19.325 1.00 82.00 258 PHE A N 1
ATOM 2073 C CA . PHE A 1 258 ? -10.320 -5.906 18.897 1.00 82.00 258 PHE A CA 1
ATOM 2074 C C . PHE A 1 258 ? -9.994 -6.847 20.072 1.00 82.00 258 PHE A C 1
ATOM 2076 O O . PHE A 1 258 ? -9.439 -6.394 21.077 1.00 82.00 258 PHE A O 1
ATOM 2083 N N . PRO A 1 259 ? -10.308 -8.153 19.975 1.00 74.38 259 PRO A N 1
ATOM 2084 C CA . PRO A 1 259 ? -9.956 -9.113 21.013 1.00 74.38 259 PRO A CA 1
ATOM 2085 C C . PRO A 1 259 ? -8.447 -9.395 20.971 1.00 74.38 259 PRO A C 1
ATOM 2087 O O . PRO A 1 259 ? -7.943 -9.909 19.972 1.00 74.38 259 PRO A O 1
ATOM 2090 N N . LEU A 1 260 ? -7.741 -9.050 22.052 1.00 60.03 260 LEU A N 1
ATOM 2091 C CA . LEU A 1 260 ? -6.336 -9.416 22.280 1.00 60.03 260 LEU A CA 1
ATOM 2092 C C . LEU A 1 260 ? -6.189 -10.862 22.770 1.00 60.03 260 LEU A C 1
ATOM 2094 O O . LEU A 1 260 ? -7.020 -11.294 23.602 1.00 60.03 260 LEU A O 1
#

pLDDT: mean 92.57, std 8.62, range [40.34, 98.81]

Sequence (260 aa):
DPGGLLEVMQRSREALLGVDEWLCEQAYRESAWQYGLPMGRGAVNGVEFYPTYTDLLLLLARYLPDPVRYLEIGVSVGKNLWQMVNVLSGAEVVGMDVEHINPALAARLGSGECLTEWPYTFTDYRGQRRERAATLTQYTHSDNAIHYLSADKFSDKTWEQLAGRQFNLIFSDACHKPESLEHEYAMWTRFDLLAAERFVIVWDDLTSDSMRRAFHAIARRLAEPYPDAIIALVPLYGSYAFRENTKDIGLLMHLPEFPL